Protein 5YZP (pdb70)

Sequence (195 aa):
GAVLHSEPLTVMVLTATDPFEYESPEHEVKNMLHATTVATVSQYFHVKVFNINLKEKFTKKKNFIIISNYFESKGIILEINETSSVLEEAAPDQMIEVPNSIIRNANASPKICDIQKGTSGAVFYGVFTLHKKTVNRKNTIYEIKDGSGSIEVVGSGKWHNINCKEGDKLHLFCFHHLKTIDRQQPKLVCGEHSFIKISKR

CATH classification: 2.40.50.140 (+1 more: 2.40.50.140)

Organism: Mus musculus (NCBI:txid10090)

Nearest PDB structures (foldseek):
  5yzp-assembly1_A  TM=1.005E+00  e=6.057E-37  Mus musculus domesticus
  5z7d-assembly1_A  TM=9.958E-01  e=7.974E-34  Mus musculus
  8idx-assembly2_B  TM=9.874E-01  e=4.184E-33  Mus musculus
  2oq0-assembly3_C  TM=9.574E-01  e=6.951E-26  Homo sapiens
  2oq0-assembly1_A  TM=9.538E-01  e=5.183E-25  Homo sapiens

Foldseek 3Di:
DKDWFADKDKKAWADKDDWDWFADPVRRIAIWIWTWIDDQVAIAIEIERPCVCVVCNDHGFIKIKGRWIADLRHIYHHPPIDIGGDDPVRDHDHDVVRSVVVQDADAVVVLQVDDFFHWGWHKFFFADWDQDDFWIWGWTDDPNGIATEIGGDVGHPDPADGGKIKTKGTWGWDQDPNGIHTYDDRRIDIDIGHD

Solvent-accessible surface area: 10704 Å² total; per-residue (Å²): 124,54,87,89,61,57,119,96,54,30,0,22,0,20,64,45,21,112,42,14,100,19,80,5,93,120,148,103,98,81,57,0,2,3,2,16,0,0,15,80,91,96,64,36,37,1,7,0,30,23,51,122,18,86,126,66,5,70,146,158,29,34,0,20,1,18,62,10,56,46,33,140,44,10,4,34,0,47,125,104,15,46,8,109,100,12,41,115,134,79,115,40,155,22,63,98,59,19,50,159,96,14,100,69,47,40,118,0,34,61,0,66,150,28,106,90,19,25,30,38,22,6,54,9,60,1,94,106,59,60,66,72,215,166,45,0,26,0,32,0,96,42,91,40,26,48,7,55,0,19,0,45,65,104,26,51,88,22,120,9,100,101,36,0,66,0,56,1,20,2,0,48,8,109,92,46,105,225,96,48,21,1,24,29,31,81,27,5,31,9,122,52,44,105,160

InterPro domains:
  IPR004020 DAPIN domain [PF02758] (10-80)
  IPR004020 DAPIN domain [PS50824] (1-88)
  IPR004020 DAPIN domain [SM01289] (6-84)
  IPR004021 HIN-200/IF120x [PF02760] (225-393)
  IPR004021 HIN-200/IF120x [PF02760] (429-595)
  IPR004021 HIN-200/IF120x [PS50834] (213-413)
  IPR004021 HIN-200/IF120x [PS50834] (417-615)
  IPR011029 Death-like domain superfamily [G3DSA:1.10.533.10] (2-93)
  IPR012340 Nucleic acid-binding, OB-fold [G3DSA:2.40.50.140] (212-324)
  IPR012340 Nucleic acid-binding, OB-fold [G3DSA:2.40.50.140] (325-417)
  IPR012340 Nucleic acid-binding, OB-fold [G3DSA:2.40.50.140] (418-526)
  IPR012340 Nucleic acid-binding, OB-fold [G3DSA:2.40.50.140] (527-619)
  IPR040205 HIN-200 family [PTHR12200] (1-417)

Structure (mmCIF, N/CA/C/O backbone):
data_5YZP
#
_entry.id   5YZP
#
_cell.length_a   57.930
_cell.length_b   104.210
_cell.length_c   90.420
_cell.angle_alpha   90.00
_cell.angle_beta   90.00
_cell.angle_gamma   90.00
#
_symmetry.space_group_name_H-M   'C 2 2 21'
#
loop_
_entity.id
_entity.type
_entity.pdbx_description
1 polymer Ifi204
2 non-polymer 1,2-ETHANEDIOL
3 non-polymer 'ACETATE ION'
4 water water
#
loop_
_atom_site.group_PDB
_atom_site.id
_atom_site.type_symbol
_atom_site.label_atom_id
_atom_site.label_alt_id
_atom_site.label_comp_id
_atom_site.label_asym_id
_atom_site.label_entity_id
_atom_site.label_seq_id
_atom_site.pdbx_PDB_ins_code
_atom_site.Cartn_x
_atom_site.Cartn_y
_atom_site.Cartn_z
_atom_site.occupancy
_atom_site.B_iso_or_equiv
_atom_site.auth_seq_id
_atom_site.auth_comp_id
_atom_site.auth_asym_id
_atom_site.auth_atom_id
_atom_site.pdbx_PDB_model_num
ATOM 1 N N . GLY A 1 10 ? 0.424 -33.160 -5.536 1.00 55.95 221 GLY A N 1
ATOM 2 C CA . GLY A 1 10 ? 1.694 -33.244 -4.840 1.00 51.40 221 GLY A CA 1
ATOM 3 C C . GLY A 1 10 ? 2.400 -31.903 -4.743 1.00 58.27 221 GLY A C 1
ATOM 4 O O . GLY A 1 10 ? 3.184 -31.537 -5.620 1.00 67.79 221 GLY A O 1
ATOM 5 N N . ALA A 1 11 ? 2.113 -31.165 -3.676 1.00 48.60 222 ALA A N 1
ATOM 6 C CA . ALA A 1 11 ? 2.761 -29.884 -3.444 1.00 32.44 222 ALA A CA 1
ATOM 7 C C . ALA A 1 11 ? 4.168 -30.094 -2.891 1.00 36.68 222 ALA A C 1
ATOM 8 O O . ALA A 1 11 ? 4.515 -31.166 -2.388 1.00 44.06 222 ALA A O 1
ATOM 10 N N . VAL A 1 12 ? 4.993 -29.059 -3.012 1.00 27.01 223 VAL A N 1
ATOM 11 C CA . VAL A 1 12 ? 6.310 -29.042 -2.393 1.00 23.20 223 VAL A CA 1
ATOM 12 C C . VAL A 1 12 ? 6.314 -27.966 -1.315 1.00 24.72 223 VAL A C 1
ATOM 13 O O . VAL A 1 12 ? 5.504 -27.036 -1.326 1.00 25.55 223 VAL A O 1
ATOM 17 N N . LEU A 1 13 ? 7.228 -28.114 -0.358 1.00 25.11 224 LEU A N 1
ATOM 18 C CA . LEU A 1 13 ? 7.308 -27.248 0.811 1.00 22.76 224 LEU A CA 1
ATOM 19 C C . LEU A 1 13 ? 8.527 -26.346 0.699 1.00 22.28 224 LEU A C 1
ATOM 20 O O . LEU A 1 13 ? 9.645 -26.820 0.475 1.00 25.56 224 LEU A O 1
ATOM 25 N N . HIS A 1 14 ? 8.305 -25.045 0.839 1.00 18.79 225 HIS A N 1
ATOM 26 C CA . HIS A 1 14 ? 9.379 -24.068 0.898 1.00 18.82 225 HIS A CA 1
ATOM 27 C C . HIS A 1 14 ? 9.603 -23.656 2.349 1.00 21.82 225 HIS A C 1
ATOM 28 O O . HIS A 1 14 ? 8.785 -22.934 2.928 1.00 21.19 225 HIS A O 1
ATOM 35 N N . SER A 1 15 ? 10.730 -24.076 2.920 1.00 22.09 226 SER A N 1
ATOM 36 C CA . SER A 1 15 ? 11.029 -23.828 4.326 1.00 21.09 226 SER A CA 1
ATOM 37 C C . SER A 1 15 ? 11.665 -22.468 4.587 1.00 22.53 226 SER A C 1
ATOM 38 O O . SER A 1 15 ? 11.591 -21.968 5.722 1.00 25.68 226 SER A O 1
ATOM 41 N N . GLU A 1 16 ? 12.310 -21.861 3.568 1.00 21.95 227 GLU A N 1
ATOM 42 C CA . GLU A 1 16 ? 13.174 -20.715 3.806 1.00 23.02 227 GLU A CA 1
ATOM 43 C C . GLU A 1 16 ? 12.394 -19.416 3.669 1.00 21.36 227 GLU A C 1
ATOM 44 O O . GLU A 1 16 ? 11.461 -19.332 2.867 1.00 24.03 227 GLU A O 1
ATOM 50 N N . PRO A 1 17 ? 12.769 -18.399 4.451 1.00 22.61 228 PRO A N 1
ATOM 51 C CA . PRO A 1 17 ? 12.119 -17.089 4.321 1.00 19.84 228 PRO A CA 1
ATOM 52 C C . PRO A 1 17 ? 12.292 -16.524 2.922 1.00 24.99 228 PRO A C 1
ATOM 53 O O . PRO A 1 17 ? 13.359 -16.624 2.316 1.00 24.12 228 PRO A O 1
ATOM 57 N N . LEU A 1 18 ? 11.220 -15.927 2.415 1.00 20.68 229 LEU A N 1
ATOM 58 C CA . LEU A 1 18 ? 11.234 -15.224 1.142 1.00 18.86 229 LEU A CA 1
ATOM 59 C C . LEU A 1 18 ? 10.507 -13.904 1.332 1.00 19.56 229 LEU A C 1
ATOM 60 O O . LEU A 1 18 ? 9.335 -13.895 1.717 1.00 21.86 229 LEU A O 1
ATOM 65 N N . THR A 1 19 ? 11.193 -12.796 1.048 1.00 21.45 230 THR A N 1
ATOM 66 C CA . THR A 1 19 ? 10.585 -11.471 1.117 1.00 18.53 230 THR A CA 1
ATOM 67 C C . THR A 1 19 ? 9.860 -11.178 -0.190 1.00 20.61 230 THR A C 1
ATOM 68 O O . THR A 1 19 ? 10.435 -11.343 -1.273 1.00 20.73 230 THR A O 1
ATOM 72 N N . VAL A 1 20 ? 8.595 -10.759 -0.093 1.00 18.50 231 VAL A N 1
ATOM 73 C CA . VAL A 1 20 ? 7.821 -10.403 -1.275 1.00 18.26 231 VAL A CA 1
ATOM 74 C C . VAL A 1 20 ? 7.076 -9.104 -1.013 1.00 16.09 231 VAL A C 1
ATOM 75 O O . VAL A 1 20 ? 6.800 -8.734 0.129 1.00 19.52 231 VAL A O 1
ATOM 79 N N . MET A 1 21 ? 6.766 -8.405 -2.095 1.00 16.02 232 MET A N 1
ATOM 80 C CA . MET A 1 21 ? 5.868 -7.257 -2.057 1.00 16.23 232 MET A CA 1
ATOM 81 C C . MET A 1 21 ? 4.490 -7.694 -2.536 1.00 19.53 232 MET A C 1
ATOM 82 O O . MET A 1 21 ? 4.365 -8.329 -3.586 1.00 20.62 232 MET A O 1
ATOM 87 N N . VAL A 1 22 ? 3.458 -7.370 -1.762 1.00 18.98 233 VAL A N 1
ATOM 88 C CA . VAL A 1 22 ? 2.093 -7.698 -2.163 1.00 19.76 233 VAL A CA 1
ATOM 89 C C . VAL A 1 22 ? 1.654 -6.757 -3.279 1.00 20.04 233 VAL A C 1
ATOM 90 O O . VAL A 1 22 ? 1.806 -5.528 -3.185 1.00 19.50 233 VAL A O 1
ATOM 94 N N . LEU A 1 23 ? 1.127 -7.331 -4.363 1.00 17.23 234 LEU A N 1
ATOM 95 C CA . LEU A 1 23 ? 0.626 -6.540 -5.485 1.00 15.91 234 LEU A CA 1
ATOM 96 C C . LEU A 1 23 ? -0.887 -6.357 -5.461 1.00 20.26 234 LEU A C 1
ATOM 97 O O . LEU A 1 23 ? -1.379 -5.235 -5.630 1.00 23.34 234 LEU A O 1
ATOM 102 N N . THR A 1 24 ? -1.644 -7.438 -5.274 1.00 18.08 235 THR A N 1
ATOM 103 C CA . THR A 1 24 ? -3.104 -7.406 -5.282 1.00 21.21 235 THR A CA 1
ATOM 104 C C . THR A 1 24 ? -3.612 -8.454 -4.302 1.00 19.62 235 THR A C 1
ATOM 105 O O . THR A 1 24 ? -2.906 -9.411 -3.973 1.00 19.54 235 THR A O 1
ATOM 109 N N . ALA A 1 25 ? -4.856 -8.277 -3.855 1.00 18.02 236 ALA A N 1
ATOM 110 C CA . ALA A 1 25 ? -5.509 -9.302 -3.039 1.00 16.97 236 ALA A CA 1
ATOM 111 C C . ALA A 1 25 ? -7.019 -9.171 -3.167 1.00 21.37 236 ALA A C 1
ATOM 112 O O . ALA A 1 25 ? -7.556 -8.062 -3.167 1.00 23.36 236 ALA A O 1
ATOM 114 N N . THR A 1 26 ? -7.704 -10.309 -3.268 1.00 20.88 237 THR A N 1
ATOM 115 C CA . THR A 1 26 ? -9.156 -10.283 -3.223 1.00 22.26 237 THR A CA 1
ATOM 116 C C . THR A 1 26 ? -9.640 -10.121 -1.781 1.00 25.89 237 THR A C 1
ATOM 117 O O . THR A 1 26 ? -8.892 -10.304 -0.814 1.00 24.10 237 THR A O 1
ATOM 121 N N . ASP A 1 27 ? -10.926 -9.786 -1.644 1.00 24.95 238 ASP A N 1
ATOM 122 C CA . ASP A 1 27 ? -11.602 -9.951 -0.371 1.00 27.91 238 ASP A CA 1
ATOM 123 C C . ASP A 1 27 ? -11.681 -11.438 -0.031 1.00 23.41 238 ASP A C 1
ATOM 124 O O . ASP A 1 27 ? -11.544 -12.293 -0.913 1.00 25.33 238 ASP A O 1
ATOM 129 N N . PRO A 1 28 ? -11.909 -11.775 1.236 1.00 25.47 239 PRO A N 1
ATOM 130 C CA . PRO A 1 28 ? -12.163 -13.182 1.580 1.00 23.32 239 PRO A CA 1
ATOM 131 C C . PRO A 1 28 ? -13.414 -13.718 0.896 1.00 27.83 239 PRO A C 1
ATOM 132 O O . PRO A 1 28 ? -14.389 -12.998 0.676 1.00 25.34 239 PRO A O 1
ATOM 136 N N . PHE A 1 29 ? -13.392 -15.014 0.576 1.00 22.79 240 PHE A N 1
ATOM 137 C CA . PHE A 1 29 ? -14.572 -15.659 0.019 1.00 22.15 240 PHE A CA 1
ATOM 138 C C . PHE A 1 29 ? -14.596 -17.097 0.510 1.00 24.72 240 PHE A C 1
ATOM 139 O O . PHE A 1 29 ? -13.573 -17.634 0.943 1.00 21.74 240 PHE A O 1
ATOM 147 N N . GLU A 1 30 ? -15.782 -17.702 0.474 1.00 21.62 241 GLU A N 1
ATOM 148 C CA . GLU A 1 30 ? -15.946 -19.072 0.956 1.00 22.72 241 GLU A CA 1
ATOM 149 C C . GLU A 1 30 ? -15.485 -20.090 -0.076 1.00 24.14 241 GLU A C 1
ATOM 150 O O . GLU A 1 30 ? -15.711 -19.926 -1.279 1.00 23.55 241 GLU A O 1
ATOM 156 N N . TYR A 1 31 ? -14.863 -21.166 0.411 1.00 22.07 242 TYR A N 1
ATOM 157 C CA . TYR A 1 31 ? -14.488 -22.313 -0.418 1.00 21.85 242 TYR A CA 1
ATOM 158 C C . TYR A 1 31 ? -14.552 -23.558 0.458 1.00 20.91 242 TYR A C 1
ATOM 159 O O . TYR A 1 31 ? -14.616 -23.463 1.684 1.00 22.79 242 TYR A O 1
ATOM 168 N N . GLU A 1 32 ? -14.521 -24.736 -0.167 1.00 20.51 243 GLU A N 1
ATOM 169 C CA . GLU A 1 32 ? -14.507 -25.981 0.589 1.00 19.04 243 GLU A CA 1
ATOM 170 C C . GLU A 1 32 ? -13.086 -26.521 0.668 1.00 22.73 243 GLU A C 1
ATOM 171 O O . GLU A 1 32 ? -12.428 -26.698 -0.361 1.00 23.09 243 GLU A O 1
ATOM 177 N N . SER A 1 33 ? -12.642 -26.827 1.879 1.00 21.57 244 SER A N 1
ATOM 178 C CA . SER A 1 33 ? -11.320 -27.394 2.109 1.00 22.70 244 SER A CA 1
ATOM 179 C C . SER A 1 33 ? -11.267 -28.876 1.732 1.00 24.84 244 SER A C 1
ATOM 180 O O . SER A 1 33 ? -12.295 -29.530 1.520 1.0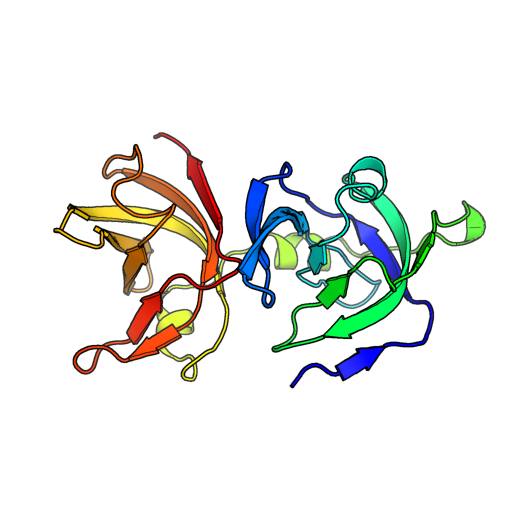0 24.75 244 SER A O 1
ATOM 183 N N . PRO A 1 34 ? -10.057 -29.446 1.650 1.00 27.68 245 PRO A N 1
ATOM 184 C CA . PRO A 1 34 ? -9.939 -30.882 1.338 1.00 29.30 245 PRO A CA 1
ATOM 185 C C . PRO A 1 34 ? -10.510 -31.799 2.411 1.00 32.43 245 PRO A C 1
ATOM 186 O O . PRO A 1 34 ? -10.756 -32.976 2.128 1.00 34.64 245 PRO A O 1
ATOM 190 N N . GLU A 1 35 ? -10.726 -31.306 3.625 1.00 29.34 246 GLU A N 1
ATOM 191 C CA . GLU A 1 35 ? -11.405 -32.074 4.661 1.00 27.51 246 GLU A CA 1
ATOM 192 C C . GLU A 1 35 ? -12.915 -31.898 4.605 1.00 30.89 246 GLU A C 1
ATOM 193 O O . GLU A 1 35 ? -13.612 -32.293 5.549 1.00 30.12 246 GLU A O 1
ATOM 199 N N . HIS A 1 36 ? -13.424 -31.306 3.521 1.00 24.95 247 HIS A N 1
ATOM 200 C CA . HIS A 1 36 ? -14.854 -31.161 3.261 1.00 23.34 247 HIS A CA 1
ATOM 201 C C . HIS A 1 36 ? -15.522 -30.181 4.222 1.00 23.84 247 HIS A C 1
ATOM 202 O O . HIS A 1 36 ? -16.704 -30.328 4.542 1.00 29.04 247 HIS A O 1
ATOM 209 N N . GLU A 1 37 ? -14.790 -29.147 4.644 1.00 23.74 248 GLU A N 1
ATOM 210 C CA . GLU A 1 37 ? -15.320 -28.069 5.472 1.00 26.51 248 GLU A CA 1
ATOM 211 C C . GLU A 1 37 ? -15.254 -26.751 4.717 1.00 24.13 248 GLU A C 1
ATOM 212 O O . GLU A 1 37 ? -14.244 -26.450 4.077 1.00 26.16 248 GLU A O 1
ATOM 218 N N . VAL A 1 38 ? -16.311 -25.945 4.814 1.00 23.97 249 VAL A N 1
ATOM 219 C CA . VAL A 1 38 ? -16.302 -24.635 4.161 1.00 20.83 249 VAL A CA 1
ATOM 220 C C . VAL A 1 38 ? -15.602 -23.634 5.067 1.00 26.03 249 VAL A C 1
ATOM 221 O O . VAL A 1 38 ? -15.949 -23.481 6.249 1.00 26.82 249 VAL A O 1
ATOM 225 N N . LYS A 1 39 ? -14.591 -22.967 4.515 1.00 24.31 250 LYS A N 1
ATOM 226 C CA . LYS A 1 39 ? -13.817 -21.963 5.226 1.00 26.93 250 LYS A CA 1
ATOM 227 C C . LYS A 1 39 ? -13.668 -20.754 4.318 1.00 23.71 250 LYS A C 1
ATOM 228 O O . LYS A 1 39 ? -14.262 -20.711 3.235 1.00 24.60 250 LYS A O 1
ATOM 234 N N . ASN A 1 40 ? -12.877 -19.776 4.733 1.00 25.90 251 ASN A N 1
ATOM 235 C CA . ASN A 1 40 ? -12.621 -18.605 3.913 1.00 25.67 251 ASN A CA 1
ATOM 236 C C . ASN A 1 40 ? -11.171 -18.587 3.445 1.00 23.12 251 ASN A C 1
ATOM 237 O O . ASN A 1 40 ? -10.267 -19.065 4.137 1.00 24.89 251 ASN A O 1
ATOM 242 N N . MET A 1 41 ? -10.967 -18.056 2.240 1.00 20.17 252 MET A N 1
ATOM 243 C CA . MET A 1 41 ? -9.642 -17.860 1.669 1.00 20.74 252 MET A CA 1
ATOM 244 C C . MET A 1 41 ? -9.639 -16.559 0.883 1.00 23.48 252 MET A C 1
ATOM 245 O O . MET A 1 41 ? -10.676 -15.917 0.694 1.00 21.96 252 MET A O 1
ATOM 250 N N . LEU A 1 42 ? -8.454 -16.157 0.434 1.00 19.30 253 LEU A N 1
ATOM 251 C CA . LEU A 1 42 ? -8.354 -15.095 -0.555 1.00 17.33 253 LEU A CA 1
ATOM 252 C C . LEU A 1 42 ? -7.264 -15.443 -1.557 1.00 20.51 253 LEU A C 1
ATOM 253 O O . LEU A 1 42 ? -6.385 -16.271 -1.294 1.00 20.33 253 LEU A O 1
ATOM 258 N N . HIS A 1 43 ? -7.343 -14.806 -2.727 1.00 18.90 254 HIS A N 1
ATOM 259 C CA . HIS A 1 43 ? -6.317 -14.902 -3.755 1.00 19.85 254 HIS A CA 1
ATOM 260 C C . HIS A 1 43 ? -5.450 -13.664 -3.699 1.00 21.87 254 HIS A C 1
ATOM 261 O O . HIS A 1 43 ? -5.965 -12.553 -3.560 1.00 24.38 254 HIS A O 1
ATOM 268 N N . ALA A 1 44 ? -4.139 -13.843 -3.824 1.00 16.32 255 ALA A N 1
ATOM 269 C CA . ALA A 1 44 ? -3.275 -12.665 -3.880 1.00 16.02 255 ALA A CA 1
ATOM 270 C C . ALA A 1 44 ? -2.219 -12.838 -4.959 1.00 18.40 255 ALA A C 1
ATOM 271 O O . ALA A 1 44 ? -1.995 -13.933 -5.479 1.00 19.20 255 ALA A O 1
ATOM 273 N N . THR A 1 45 ? -1.592 -11.732 -5.337 1.00 17.76 256 THR A N 1
ATOM 274 C CA A THR A 1 45 ? -0.401 -11.796 -6.172 0.56 19.33 256 THR A CA 1
ATOM 275 C CA B THR A 1 45 ? -0.414 -11.768 -6.187 0.44 19.36 256 THR A CA 1
ATOM 276 C C . THR A 1 45 ? 0.709 -11.023 -5.483 1.00 17.76 256 THR A C 1
ATOM 277 O O . THR A 1 45 ? 0.470 -9.982 -4.871 1.00 17.84 256 THR A O 1
ATOM 284 N N . VAL A 1 46 ? 1.927 -11.573 -5.535 1.00 18.74 257 VAL A N 1
ATOM 285 C CA . VAL A 1 46 ? 3.081 -10.994 -4.850 1.00 17.70 257 VAL A CA 1
ATOM 286 C C . VAL A 1 46 ? 4.269 -11.018 -5.802 1.00 21.83 257 VAL A C 1
ATOM 287 O O . VAL A 1 46 ? 4.257 -11.700 -6.827 1.00 19.67 257 VAL A O 1
ATOM 291 N N . ALA A 1 47 ? 5.317 -10.281 -5.444 1.00 19.46 258 ALA A N 1
ATOM 292 C CA . ALA A 1 47 ? 6.495 -10.245 -6.298 1.00 18.31 258 ALA A CA 1
ATOM 293 C C . ALA A 1 47 ? 7.780 -10.263 -5.488 1.00 17.36 258 ALA A C 1
ATOM 294 O O . ALA A 1 47 ? 7.881 -9.622 -4.435 1.00 19.42 258 ALA A O 1
ATOM 296 N N . THR A 1 48 ? 8.768 -11.001 -6.001 1.00 20.55 259 THR A N 1
ATOM 297 C CA . THR A 1 48 ? 10.151 -10.845 -5.579 1.00 21.09 259 THR A CA 1
ATOM 298 C C . THR A 1 48 ? 10.825 -9.844 -6.517 1.00 20.88 259 THR A C 1
ATOM 299 O O . THR A 1 48 ? 10.182 -9.258 -7.390 1.00 21.29 259 THR A O 1
ATOM 303 N N . VAL A 1 49 ? 12.137 -9.637 -6.364 1.00 24.68 260 VAL A N 1
ATOM 304 C CA . VAL A 1 49 ? 12.839 -8.764 -7.296 1.00 30.07 260 VAL A CA 1
ATOM 305 C C . VAL A 1 49 ? 12.944 -9.375 -8.681 1.00 28.12 260 VAL A C 1
ATOM 306 O O . VAL A 1 49 ? 13.267 -8.664 -9.637 1.00 29.94 260 VAL A O 1
ATOM 310 N N . SER A 1 50 ? 12.669 -10.672 -8.828 1.00 24.07 261 SER A N 1
ATOM 311 C CA . SER A 1 50 ? 12.820 -11.293 -10.136 1.00 24.74 261 SER A CA 1
ATOM 312 C C . SER A 1 50 ? 11.543 -11.863 -10.739 1.00 23.54 261 SER A C 1
ATOM 313 O O . SER A 1 50 ? 11.516 -12.078 -11.959 1.00 28.85 261 SER A O 1
ATOM 316 N N . GLN A 1 51 ? 10.491 -12.104 -9.954 1.00 22.15 262 GLN A N 1
ATOM 317 C CA . GLN A 1 51 ? 9.338 -12.833 -10.461 1.00 21.54 262 GLN A CA 1
ATOM 318 C C . GLN A 1 51 ? 8.092 -12.490 -9.654 1.00 23.72 262 GLN A C 1
ATOM 319 O O . GLN A 1 51 ? 8.183 -12.177 -8.466 1.00 24.76 262 GLN A O 1
ATOM 325 N N . TYR A 1 52 ? 6.925 -12.565 -10.294 1.00 21.19 263 TYR A N 1
ATOM 326 C CA . TYR A 1 52 ? 5.670 -12.521 -9.547 1.00 21.58 263 TYR A CA 1
ATOM 327 C C . TYR A 1 52 ? 5.100 -13.928 -9.388 1.00 22.42 263 TYR A C 1
ATOM 328 O O . TYR A 1 52 ? 5.408 -14.852 -10.160 1.00 22.05 263 TYR A O 1
ATOM 337 N N . PHE A 1 53 ? 4.259 -14.076 -8.355 1.00 18.97 264 PHE A N 1
ATOM 338 C CA . PHE A 1 53 ? 3.579 -15.327 -8.043 1.00 18.37 264 PHE A CA 1
ATOM 339 C C . PHE A 1 53 ? 2.118 -15.100 -7.679 1.00 22.10 264 PHE A C 1
ATOM 340 O O . PHE A 1 53 ? 1.790 -14.163 -6.949 1.00 19.73 264 PHE A O 1
ATOM 348 N N . HIS A 1 54 ? 1.250 -16.012 -8.122 1.00 18.49 265 HIS A N 1
ATOM 349 C CA . HIS A 1 54 ? -0.079 -16.132 -7.536 1.00 18.26 265 HIS A CA 1
ATOM 350 C C . HIS A 1 54 ? 0.013 -16.878 -6.207 1.00 19.01 265 HIS A C 1
ATOM 351 O O . HIS A 1 54 ? 0.839 -17.778 -6.042 1.00 20.98 265 HIS A O 1
ATOM 358 N N . VAL A 1 55 ? -0.786 -16.444 -5.228 1.00 17.88 266 VAL A N 1
ATOM 359 C CA . VAL A 1 55 ? -0.764 -17.022 -3.885 1.00 19.10 266 VAL A CA 1
ATOM 360 C C . VAL A 1 55 ? -2.194 -17.316 -3.459 1.00 21.86 266 VAL A C 1
ATOM 361 O O . VAL A 1 55 ? -3.070 -16.453 -3.579 1.00 22.16 266 VAL A O 1
ATOM 365 N N . LYS A 1 56 ? -2.433 -18.522 -2.942 1.00 17.35 267 LYS A N 1
ATOM 366 C CA . LYS A 1 56 ? -3.694 -18.852 -2.299 1.00 18.01 267 LYS A CA 1
ATOM 367 C C . LYS A 1 56 ? -3.478 -18.751 -0.799 1.00 22.01 267 LYS A C 1
ATOM 368 O O . LYS A 1 56 ? -2.567 -19.385 -0.259 1.00 19.75 267 LYS A O 1
ATOM 374 N N . VAL A 1 57 ? -4.282 -17.934 -0.134 1.00 17.94 268 VAL A N 1
ATOM 375 C CA . VAL A 1 57 ? -4.098 -17.672 1.291 1.00 19.03 268 VAL A CA 1
ATOM 376 C C . VAL A 1 57 ? -5.251 -18.304 2.048 1.00 22.45 268 VAL A C 1
ATOM 377 O O . VAL A 1 57 ? -6.389 -17.836 1.960 1.00 21.05 268 VAL A O 1
ATOM 381 N N . PHE A 1 58 ? -4.958 -19.353 2.824 1.00 21.10 269 PHE A N 1
ATOM 382 C CA . PHE A 1 58 ? -5.998 -20.115 3.504 1.00 24.11 269 PHE A CA 1
ATOM 383 C C . PHE A 1 58 ? -6.179 -19.716 4.961 1.00 24.57 269 PHE A C 1
ATOM 384 O O . PHE A 1 58 ? -7.079 -20.237 5.626 1.00 32.20 269 PHE A O 1
ATOM 392 N N . ASN A 1 59 ? -5.358 -18.812 5.475 1.00 27.63 270 ASN A N 1
ATOM 393 C CA . ASN A 1 59 ? -5.487 -18.301 6.837 1.00 28.67 270 ASN A CA 1
ATOM 394 C C . ASN A 1 59 ? -5.969 -16.862 6.705 1.00 28.02 270 ASN A C 1
ATOM 395 O O . ASN A 1 59 ? -5.173 -15.947 6.472 1.00 26.66 270 ASN A O 1
ATOM 400 N N . ILE A 1 60 ? -7.281 -16.670 6.848 1.00 29.49 271 ILE A N 1
ATOM 401 C CA . ILE A 1 60 ? -7.886 -15.361 6.636 1.00 31.31 271 ILE A CA 1
ATOM 402 C C . ILE A 1 60 ? -7.468 -14.329 7.677 1.00 32.23 271 ILE A C 1
ATOM 403 O O . ILE A 1 60 ? -7.686 -13.129 7.465 1.00 30.68 271 ILE A O 1
ATOM 408 N N . ASN A 1 61 ? -6.854 -14.753 8.786 1.00 29.37 272 ASN A N 1
ATOM 409 C CA . ASN A 1 61 ? -6.284 -13.802 9.738 1.00 32.43 272 ASN A CA 1
ATOM 410 C C . ASN A 1 61 ? -5.128 -13.005 9.144 1.00 31.20 272 ASN A C 1
ATOM 411 O O . ASN A 1 61 ? -4.722 -11.997 9.730 1.00 33.16 272 ASN A O 1
ATOM 416 N N . LEU A 1 62 ? -4.588 -13.429 8.003 1.00 28.67 273 LEU A N 1
ATOM 417 C CA . LEU A 1 62 ? -3.507 -12.725 7.332 1.00 26.07 273 LEU A CA 1
ATOM 418 C C . LEU A 1 62 ? -3.998 -11.656 6.369 1.00 26.23 273 LEU A C 1
ATOM 419 O O . LEU A 1 62 ? -3.187 -11.103 5.618 1.00 27.54 273 LEU A O 1
ATOM 424 N N . LYS A 1 63 ? -5.298 -11.354 6.363 1.00 26.10 274 LYS A N 1
ATOM 425 C CA . LYS A 1 63 ? -5.823 -10.490 5.310 1.00 30.61 274 LYS A CA 1
ATOM 426 C C . LYS A 1 63 ? -5.220 -9.093 5.362 1.00 31.09 274 LYS A C 1
ATOM 427 O O . LYS A 1 63 ? -4.987 -8.486 4.311 1.00 32.46 274 LYS A O 1
ATOM 433 N N . GLU A 1 64 ? -4.913 -8.577 6.558 1.00 27.76 275 GLU A N 1
ATOM 434 C CA . GLU A 1 64 ? -4.299 -7.257 6.632 1.00 29.57 275 GLU A CA 1
ATOM 435 C C . GLU A 1 64 ? -2.867 -7.271 6.104 1.00 31.51 275 GLU A C 1
ATOM 436 O O . GLU A 1 64 ? -2.426 -6.299 5.479 1.00 32.91 275 GLU A O 1
ATOM 442 N N . LYS A 1 65 ? -2.127 -8.363 6.322 1.00 26.66 276 LYS A N 1
ATOM 443 C CA . LYS A 1 65 ? -0.779 -8.442 5.763 1.00 21.30 276 LYS A CA 1
ATOM 444 C C . LYS A 1 65 ? -0.803 -8.512 4.243 1.00 22.04 276 LYS A C 1
ATOM 445 O O . LYS A 1 65 ? 0.119 -8.018 3.585 1.00 23.46 276 LYS A O 1
ATOM 451 N N . PHE A 1 66 ? -1.853 -9.086 3.668 1.00 21.34 277 PHE A N 1
ATOM 452 C CA . PHE A 1 66 ? -1.975 -9.170 2.214 1.00 22.07 277 PHE A CA 1
ATOM 453 C C . PHE A 1 66 ? -2.725 -7.951 1.680 1.00 24.71 277 PHE A C 1
ATOM 454 O O . PHE A 1 66 ? -3.831 -8.018 1.144 1.00 28.15 277 PHE A O 1
ATOM 462 N N . THR A 1 67 ? -2.076 -6.807 1.866 1.00 25.11 278 THR A N 1
ATOM 463 C CA . THR A 1 67 ? -2.555 -5.516 1.396 1.00 24.82 278 THR A CA 1
ATOM 464 C C . THR A 1 67 ? -1.560 -4.984 0.376 1.00 26.93 278 THR A C 1
ATOM 465 O O . THR A 1 67 ? -0.348 -5.128 0.558 1.00 22.18 278 THR A O 1
ATOM 469 N N . LYS A 1 68 ? -2.072 -4.363 -0.688 1.00 26.13 279 LYS A N 1
ATOM 470 C CA A LYS A 1 68 ? -1.209 -3.893 -1.760 0.57 26.07 279 LYS A CA 1
ATOM 471 C CA B LYS A 1 68 ? -1.224 -3.868 -1.765 0.43 26.74 279 LYS A CA 1
ATOM 472 C C . LYS A 1 68 ? -0.113 -2.978 -1.223 1.00 21.48 279 LYS A C 1
ATOM 473 O O . LYS A 1 68 ? -0.360 -2.098 -0.385 1.00 22.04 279 LYS A O 1
ATOM 484 N N . LYS A 1 69 ? 1.110 -3.219 -1.704 1.00 20.98 280 LYS A N 1
ATOM 485 C CA . LYS A 1 69 ? 2.351 -2.486 -1.424 1.00 19.24 280 LYS A CA 1
ATOM 486 C C . LYS A 1 69 ? 2.948 -2.816 -0.061 1.00 18.82 280 LYS A C 1
ATOM 487 O O . LYS A 1 69 ? 3.982 -2.228 0.315 1.00 21.48 280 LYS A O 1
ATOM 493 N N . ASN A 1 70 ? 2.391 -3.787 0.662 1.00 20.91 281 ASN A N 1
ATOM 494 C CA . ASN A 1 70 ? 3.023 -4.254 1.885 1.00 19.45 281 ASN A CA 1
ATOM 495 C C . ASN A 1 70 ? 4.177 -5.196 1.559 1.00 20.05 281 ASN A C 1
ATOM 496 O O . ASN A 1 70 ? 4.115 -5.973 0.607 1.00 20.95 281 ASN A O 1
ATOM 501 N N . PHE A 1 71 ? 5.220 -5.150 2.380 1.00 19.95 282 PHE A N 1
ATOM 502 C CA . PHE A 1 71 ? 6.319 -6.106 2.281 1.00 17.94 282 PHE A CA 1
ATOM 503 C C . PHE A 1 71 ? 6.198 -7.142 3.392 1.00 20.39 282 PHE A C 1
ATOM 504 O O . PHE A 1 71 ? 6.109 -6.791 4.576 1.00 22.65 282 PHE A O 1
ATOM 512 N N . ILE A 1 72 ? 6.216 -8.421 3.010 1.00 18.75 283 ILE A N 1
ATOM 513 C CA . ILE A 1 72 ? 6.042 -9.514 3.960 1.00 19.49 283 ILE A CA 1
ATOM 514 C C . ILE A 1 72 ? 7.108 -10.570 3.701 1.00 19.83 283 ILE A C 1
ATOM 515 O O . ILE A 1 72 ? 7.704 -10.642 2.627 1.00 20.52 283 ILE A O 1
ATOM 520 N N . ILE A 1 73 ? 7.345 -11.405 4.709 1.00 19.32 284 ILE A N 1
ATOM 521 C CA . ILE A 1 73 ? 8.327 -12.480 4.615 1.00 20.62 284 ILE A CA 1
ATOM 522 C C . ILE A 1 73 ? 7.586 -13.780 4.869 1.00 20.92 284 ILE A C 1
ATOM 523 O O . ILE A 1 73 ? 7.037 -13.981 5.960 1.00 22.64 284 ILE A O 1
ATOM 528 N N . ILE A 1 74 ? 7.560 -14.664 3.870 1.00 18.75 285 ILE A N 1
ATOM 529 C CA . ILE A 1 74 ? 6.796 -15.905 3.975 1.00 20.63 285 ILE A CA 1
ATOM 530 C C . ILE A 1 74 ? 7.749 -17.082 4.143 1.00 23.50 285 ILE A C 1
ATOM 531 O O . ILE A 1 74 ? 8.851 -17.085 3.588 1.00 21.30 285 ILE A O 1
ATOM 536 N N . SER A 1 75 ? 7.339 -18.070 4.942 1.00 19.60 286 SER A N 1
ATOM 537 C CA . SER A 1 75 ? 8.137 -19.285 5.072 1.00 21.66 286 SER A CA 1
ATOM 538 C C . SER A 1 75 ? 7.226 -20.452 5.414 1.00 19.93 286 SER A C 1
ATOM 539 O O . SER A 1 75 ? 6.099 -20.272 5.868 1.00 22.46 286 SER A O 1
ATOM 542 N N . ASN A 1 76 ? 7.734 -21.664 5.190 1.00 20.33 287 ASN A N 1
ATOM 543 C CA . ASN A 1 76 ? 6.952 -22.884 5.399 1.00 20.22 287 ASN A CA 1
ATOM 544 C C . ASN A 1 76 ? 5.630 -22.810 4.638 1.00 21.98 287 ASN A C 1
ATOM 545 O O . ASN A 1 76 ? 4.558 -23.134 5.157 1.00 23.82 287 ASN A O 1
ATOM 550 N N . TYR A 1 77 ? 5.713 -22.334 3.395 1.00 21.78 288 TYR A N 1
ATOM 551 C CA . TYR A 1 77 ? 4.594 -22.270 2.472 1.00 19.55 288 TYR A CA 1
ATOM 552 C C . TYR A 1 77 ? 4.751 -23.346 1.406 1.00 23.60 288 TYR A C 1
ATOM 553 O O . TYR A 1 77 ? 5.812 -23.957 1.243 1.00 26.74 288 TYR A O 1
ATOM 562 N N . PHE A 1 78 ? 3.674 -23.585 0.682 1.00 22.22 289 PHE A N 1
ATOM 563 C CA . PHE A 1 78 ? 3.619 -24.682 -0.268 1.00 21.99 289 PHE A CA 1
ATOM 564 C C . PHE A 1 78 ? 3.574 -24.139 -1.690 1.00 22.63 289 PHE A C 1
ATOM 565 O O . PHE A 1 78 ? 3.290 -22.960 -1.921 1.00 22.57 289 PHE A O 1
ATOM 573 N N . GLU A 1 79 ? 3.892 -25.007 -2.647 1.00 22.95 290 GLU A N 1
ATOM 574 C CA . GLU A 1 79 ? 3.818 -24.651 -4.057 1.00 22.37 290 GLU A CA 1
ATOM 575 C C . GLU A 1 79 ? 3.227 -25.820 -4.826 1.00 25.13 290 GLU A C 1
ATOM 576 O O . GLU A 1 79 ? 3.701 -26.951 -4.688 1.00 26.99 290 GLU A O 1
ATOM 582 N N . SER A 1 80 ? 2.196 -25.549 -5.625 1.00 22.72 291 SER A N 1
ATOM 583 C CA . SER A 1 80 ? 1.609 -26.554 -6.500 1.00 22.25 291 SER A CA 1
ATOM 584 C C . SER A 1 80 ? 1.278 -25.906 -7.835 1.00 29.49 291 SER A C 1
ATOM 585 O O . SER A 1 80 ? 0.616 -24.862 -7.875 1.00 26.10 291 SER A O 1
ATOM 588 N N . LYS A 1 81 ? 1.754 -26.518 -8.923 1.00 31.97 292 LYS A N 1
ATOM 589 C CA . LYS A 1 81 ? 1.538 -26.007 -10.277 1.00 31.27 292 LYS A CA 1
ATOM 590 C C . LYS A 1 81 ? 1.982 -24.549 -10.408 1.00 29.97 292 LYS A C 1
ATOM 591 O O . LYS A 1 81 ? 1.370 -23.760 -11.136 1.00 32.36 292 LYS A O 1
ATOM 597 N N . GLY A 1 82 ? 3.061 -24.194 -9.716 1.00 27.43 293 GLY A N 1
ATOM 598 C CA . GLY A 1 82 ? 3.607 -22.859 -9.765 1.00 26.53 293 GLY A CA 1
ATOM 599 C C . GLY A 1 82 ? 2.877 -21.839 -8.921 1.00 25.42 293 GLY A C 1
ATOM 600 O O . GLY A 1 82 ? 3.261 -20.664 -8.947 1.00 28.30 293 GLY A O 1
ATOM 601 N N . ILE A 1 83 ? 1.833 -22.242 -8.194 1.00 23.57 294 ILE A N 1
ATOM 602 C CA A ILE A 1 83 ? 1.057 -21.334 -7.353 0.58 20.32 294 ILE A CA 1
ATOM 603 C CA B ILE A 1 83 ? 1.043 -21.345 -7.353 0.42 20.98 294 ILE A CA 1
ATOM 604 C C . ILE A 1 83 ? 1.473 -21.549 -5.907 1.00 22.40 294 ILE A C 1
ATOM 605 O O . ILE A 1 83 ? 1.587 -22.689 -5.449 1.00 22.60 294 ILE A O 1
ATOM 614 N N . LEU A 1 84 ? 1.690 -20.459 -5.181 1.00 21.02 295 LEU A N 1
ATOM 615 C CA . LEU A 1 84 ? 2.066 -20.587 -3.778 1.00 20.06 295 LEU A CA 1
ATOM 616 C C . LEU A 1 84 ? 0.824 -20.723 -2.908 1.00 20.28 295 LEU A C 1
ATOM 617 O O . LEU A 1 84 ? -0.243 -20.188 -3.225 1.00 21.50 295 LEU A O 1
ATOM 622 N N . GLU A 1 85 ? 0.961 -21.463 -1.805 1.00 19.83 296 GLU A N 1
ATOM 623 C CA . GLU A 1 85 ? -0.152 -21.688 -0.891 1.00 21.51 296 GLU A CA 1
ATOM 624 C C . GLU A 1 85 ? 0.308 -21.451 0.538 1.00 23.52 296 GLU A C 1
ATOM 625 O O . GLU A 1 85 ? 1.357 -21.953 0.958 1.00 22.34 296 GLU A O 1
ATOM 631 N N . ILE A 1 86 ? -0.471 -20.669 1.275 1.00 21.36 297 ILE A N 1
ATOM 632 C CA . ILE A 1 86 ? -0.160 -20.308 2.652 1.00 20.00 297 ILE A CA 1
ATOM 633 C C . ILE A 1 86 ? -1.296 -20.830 3.516 1.00 24.48 297 ILE A C 1
ATOM 634 O O . ILE A 1 86 ? -2.463 -20.487 3.293 1.00 23.85 297 ILE A O 1
ATOM 639 N N . ASN A 1 87 ? -0.976 -21.686 4.474 1.00 26.34 298 ASN A N 1
ATOM 640 C CA . ASN A 1 87 ? -2.028 -22.158 5.361 1.00 30.18 298 ASN A CA 1
ATOM 641 C C . ASN A 1 87 ? -1.637 -21.814 6.795 1.00 30.16 298 ASN A C 1
ATOM 642 O O . ASN A 1 87 ? -0.667 -21.099 7.045 1.00 26.71 298 ASN A O 1
ATOM 647 N N . GLU A 1 88 ? -2.401 -22.325 7.755 1.00 32.31 299 GLU A N 1
ATOM 648 C CA . GLU A 1 88 ? -2.184 -21.905 9.135 1.00 36.87 299 GLU A CA 1
ATOM 649 C C . GLU A 1 88 ? -0.778 -22.249 9.610 1.00 36.10 299 GLU A C 1
ATOM 650 O O . GLU A 1 88 ? -0.154 -21.478 10.350 1.00 63.17 299 GLU A O 1
ATOM 656 N N . THR A 1 89 ? -0.224 -23.352 9.107 1.00 27.35 300 THR A N 1
ATOM 657 C CA . THR A 1 89 ? 1.106 -23.773 9.541 1.00 27.40 300 THR A CA 1
ATOM 658 C C . THR A 1 89 ? 2.226 -22.916 8.965 1.00 29.82 300 THR A C 1
ATOM 659 O O . THR A 1 89 ? 3.367 -23.038 9.428 1.00 27.58 300 THR A O 1
ATOM 663 N N . SER A 1 90 ? 1.944 -22.075 7.971 1.00 27.31 301 SER A N 1
ATOM 664 C CA . SER A 1 90 ? 2.954 -21.205 7.390 1.00 25.83 301 SER A CA 1
ATOM 665 C C . SER A 1 90 ? 3.209 -20.000 8.285 1.00 25.71 301 SER A C 1
ATOM 666 O O . SER A 1 90 ? 2.402 -19.656 9.148 1.00 28.61 301 SER A O 1
ATOM 669 N N . SER A 1 91 ? 4.334 -19.330 8.044 1.00 22.48 302 S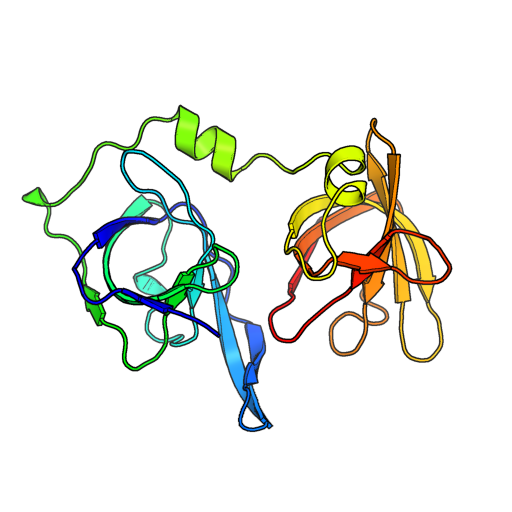ER A N 1
ATOM 670 C CA . SER A 1 91 ? 4.684 -18.109 8.755 1.00 24.93 302 SER A CA 1
ATOM 671 C C . SER A 1 91 ? 4.678 -16.950 7.773 1.00 24.27 302 SER A C 1
ATOM 672 O O . SER A 1 91 ? 5.214 -17.068 6.667 1.00 23.15 302 SER A O 1
ATOM 675 N N . VAL A 1 92 ? 4.041 -15.846 8.160 1.00 23.55 303 VAL A N 1
ATOM 676 C CA . VAL A 1 92 ? 3.995 -14.649 7.327 1.00 21.65 303 VAL A CA 1
ATOM 677 C C . VAL A 1 92 ? 4.275 -13.482 8.258 1.00 23.65 303 VAL A C 1
ATOM 678 O O . VAL A 1 92 ? 3.434 -13.140 9.097 1.00 27.59 303 VAL A O 1
ATOM 682 N N . LEU A 1 93 ? 5.467 -12.911 8.152 1.00 24.08 304 LEU A N 1
ATOM 683 C CA . LEU A 1 93 ? 5.892 -11.824 9.015 1.00 24.13 304 LEU A CA 1
ATOM 684 C C . LEU A 1 93 ? 5.908 -10.517 8.240 1.00 21.85 304 LEU A C 1
ATOM 685 O O . LEU A 1 93 ? 6.127 -10.493 7.029 1.00 23.65 304 LEU A O 1
ATOM 690 N N . GLU A 1 94 ? 5.683 -9.418 8.945 1.00 24.59 305 GLU A N 1
ATOM 691 C CA A GLU A 1 94 ? 5.890 -8.114 8.339 0.49 25.64 305 GLU A CA 1
ATOM 692 C CA B GLU A 1 94 ? 5.889 -8.116 8.331 0.51 25.32 305 GLU A CA 1
ATOM 693 C C . GLU A 1 94 ? 7.382 -7.867 8.156 1.00 24.28 305 GLU A C 1
ATOM 694 O O . GLU A 1 94 ? 8.166 -8.047 9.089 1.00 29.86 305 GLU A O 1
ATOM 705 N N . ALA A 1 95 ? 7.781 -7.460 6.958 1.00 24.75 306 ALA A N 1
ATOM 706 C CA . ALA A 1 95 ? 9.173 -7.086 6.755 1.00 23.34 306 ALA A CA 1
ATOM 707 C C . ALA A 1 95 ? 9.490 -5.818 7.532 1.00 27.34 306 ALA A C 1
ATOM 708 O O . ALA A 1 95 ? 8.680 -4.888 7.592 1.00 26.57 306 ALA A O 1
ATOM 710 N N . ALA A 1 96 ? 10.675 -5.788 8.126 1.00 24.65 307 ALA A N 1
ATOM 711 C CA . ALA A 1 96 ? 11.181 -4.567 8.729 1.00 28.62 307 ALA A CA 1
ATOM 712 C C . ALA A 1 96 ? 11.520 -3.566 7.631 1.00 30.58 307 ALA A C 1
ATOM 713 O O . ALA A 1 96 ? 11.724 -3.949 6.478 1.00 27.75 307 ALA A O 1
ATOM 715 N N . PRO A 1 97 ? 11.578 -2.275 7.958 1.00 28.14 308 PRO A N 1
ATOM 716 C CA . PRO A 1 97 ? 11.925 -1.291 6.914 1.00 24.30 308 PRO A CA 1
ATOM 717 C C . PRO A 1 97 ? 13.221 -1.626 6.183 1.00 33.91 308 PRO A C 1
ATOM 718 O O . PRO A 1 97 ? 13.286 -1.478 4.958 1.00 38.83 308 PRO A O 1
ATOM 722 N N . ASP A 1 98 ? 14.237 -2.131 6.883 1.00 30.43 309 ASP A N 1
ATOM 723 C CA . ASP A 1 98 ? 15.489 -2.473 6.219 1.00 30.18 309 ASP A CA 1
ATOM 724 C C . ASP A 1 98 ? 15.434 -3.813 5.498 1.00 33.16 309 ASP A C 1
ATOM 725 O O . ASP A 1 98 ? 16.464 -4.264 4.987 1.00 36.52 309 ASP A O 1
ATOM 730 N N . GLN A 1 99 ? 14.269 -4.455 5.453 1.00 27.48 310 GLN A N 1
ATOM 731 C CA . GLN A 1 99 ? 14.094 -5.699 4.716 1.00 24.29 310 GLN A CA 1
ATOM 732 C C . GLN A 1 99 ? 13.306 -5.511 3.426 1.00 25.43 310 GLN A C 1
ATOM 733 O O . GLN A 1 99 ? 13.006 -6.503 2.751 1.00 27.17 310 GLN A O 1
ATOM 739 N N . MET A 1 100 ? 12.978 -4.276 3.048 1.00 26.53 311 MET A N 1
ATOM 740 C CA . MET A 1 100 ? 12.261 -4.055 1.797 1.00 25.03 311 MET A CA 1
ATOM 741 C C . MET A 1 100 ? 13.122 -4.435 0.600 1.00 27.23 311 MET A C 1
ATOM 742 O O . MET A 1 100 ? 14.354 -4.457 0.667 1.00 29.95 311 MET A O 1
ATOM 747 N N . ILE A 1 101 ? 12.447 -4.715 -0.518 1.00 25.70 312 ILE A N 1
ATOM 748 C CA . ILE A 1 101 ? 13.091 -5.087 -1.769 1.00 24.98 312 ILE A CA 1
ATOM 749 C C . ILE A 1 101 ? 12.615 -4.145 -2.869 1.00 26.30 312 ILE A C 1
ATOM 750 O O . ILE A 1 101 ? 11.537 -3.556 -2.790 1.00 26.55 312 ILE A O 1
ATOM 755 N N . GLU A 1 102 ? 13.429 -4.022 -3.917 1.00 26.14 313 GLU A N 1
ATOM 756 C CA . GLU A 1 102 ? 13.119 -3.141 -5.042 1.00 30.66 313 GLU A CA 1
ATOM 757 C C . GLU A 1 102 ? 12.560 -3.980 -6.186 1.00 27.91 313 GLU A C 1
ATOM 758 O O . GLU A 1 102 ? 13.302 -4.720 -6.842 1.00 44.73 313 GLU A O 1
ATOM 764 N N . VAL A 1 103 ? 11.258 -3.883 -6.408 1.00 23.65 314 VAL A N 1
ATOM 765 C CA . VAL A 1 103 ? 10.574 -4.689 -7.420 1.00 22.36 314 VAL A CA 1
ATOM 766 C C . VAL A 1 103 ? 10.450 -3.853 -8.687 1.00 27.13 314 VAL A C 1
ATOM 767 O O . VAL A 1 103 ? 9.771 -2.818 -8.666 1.00 27.17 314 VAL A O 1
ATOM 771 N N . PRO A 1 104 ? 11.073 -4.263 -9.791 1.00 25.94 315 PRO A N 1
ATOM 772 C CA . PRO A 1 104 ? 10.935 -3.506 -11.043 1.00 27.34 315 PRO A CA 1
ATOM 773 C C . PRO A 1 104 ? 9.491 -3.445 -11.507 1.00 28.79 315 PRO A C 1
ATOM 774 O O . PRO A 1 104 ? 8.724 -4.401 -11.357 1.00 26.49 315 PRO A O 1
ATOM 778 N N . ASN A 1 105 ? 9.129 -2.302 -12.105 1.00 31.68 316 ASN A N 1
ATOM 779 C CA . ASN A 1 105 ? 7.761 -2.125 -12.575 1.00 30.20 316 ASN A CA 1
ATOM 780 C C . ASN A 1 105 ? 7.394 -3.105 -13.681 1.00 31.93 316 ASN A C 1
ATOM 781 O O . ASN A 1 105 ? 6.209 -3.429 -13.840 1.00 29.53 316 ASN A O 1
ATOM 786 N N . SER A 1 106 ? 8.380 -3.619 -14.421 1.00 28.57 317 SER A N 1
ATOM 787 C CA . SER A 1 106 ? 8.094 -4.625 -15.442 1.00 31.80 317 SER A CA 1
ATOM 788 C C . SER A 1 106 ? 7.440 -5.872 -14.849 1.00 31.42 317 SER A C 1
ATOM 789 O O . SER A 1 106 ? 6.573 -6.488 -15.482 1.00 33.08 317 SER A O 1
ATOM 792 N N . ILE A 1 107 ? 7.859 -6.280 -13.646 1.00 29.44 318 ILE A N 1
ATOM 793 C CA . ILE A 1 107 ? 7.261 -7.454 -13.019 1.00 25.74 318 ILE A CA 1
ATOM 794 C C . ILE A 1 107 ? 5.805 -7.183 -12.684 1.00 26.79 318 ILE A C 1
ATOM 795 O O . ILE A 1 107 ? 4.935 -8.049 -12.851 1.00 29.04 318 ILE A O 1
ATOM 800 N N . ILE A 1 108 ? 5.517 -5.976 -12.199 1.00 27.55 319 ILE A N 1
ATOM 801 C CA . ILE A 1 108 ? 4.145 -5.613 -11.870 1.00 28.87 319 ILE A CA 1
ATOM 802 C C . ILE A 1 108 ? 3.283 -5.606 -13.126 1.00 32.24 319 ILE A C 1
ATOM 803 O O . ILE A 1 108 ? 2.131 -6.062 -13.113 1.00 32.88 319 ILE A O 1
ATOM 808 N N . ARG A 1 109 ? 3.831 -5.109 -14.237 1.00 31.96 320 ARG A N 1
ATOM 809 C CA . ARG A 1 109 ? 3.080 -5.114 -15.487 1.00 31.86 320 ARG A CA 1
ATOM 810 C C . ARG A 1 109 ? 2.804 -6.537 -15.948 1.00 32.56 320 ARG A C 1
ATOM 811 O O . ARG A 1 109 ? 1.692 -6.848 -16.386 1.00 33.51 320 ARG A O 1
ATOM 819 N N . ASN A 1 110 ? 3.807 -7.414 -15.857 1.00 30.28 321 ASN A N 1
ATOM 820 C CA . ASN A 1 110 ? 3.594 -8.821 -16.185 1.00 29.67 321 ASN A CA 1
ATOM 821 C C . ASN A 1 110 ? 2.496 -9.423 -15.320 1.00 31.73 321 ASN A C 1
ATOM 822 O O . ASN A 1 110 ? 1.621 -10.140 -15.818 1.00 32.12 321 ASN A O 1
ATOM 827 N N . ALA A 1 111 ? 2.530 -9.146 -14.014 1.00 27.56 322 ALA A N 1
ATOM 828 C CA . ALA A 1 111 ? 1.549 -9.727 -13.105 1.00 25.03 322 ALA A CA 1
ATOM 829 C C . ALA A 1 111 ? 0.123 -9.350 -13.487 1.00 27.68 322 ALA A C 1
ATOM 830 O O . ALA A 1 111 ? -0.796 -10.170 -13.345 1.00 32.85 322 ALA A O 1
ATOM 832 N N . ASN A 1 112 ? -0.083 -8.127 -13.969 1.00 28.67 323 ASN A N 1
ATOM 833 C CA . ASN A 1 112 ? -1.426 -7.669 -14.293 1.00 37.29 323 ASN A CA 1
ATOM 834 C C . ASN A 1 112 ? -1.887 -8.093 -15.677 1.00 39.64 323 ASN A C 1
ATOM 835 O O . ASN A 1 112 ? -3.066 -7.906 -15.995 1.00 43.65 323 ASN A O 1
ATOM 840 N N . ALA A 1 113 ? -1.003 -8.642 -16.504 1.00 32.72 324 ALA A N 1
ATOM 841 C CA . ALA A 1 113 ? -1.374 -8.998 -17.867 1.00 27.48 324 ALA A CA 1
ATOM 842 C C . ALA A 1 113 ? -2.142 -10.312 -17.896 1.00 26.08 324 ALA A C 1
ATOM 843 O O . ALA A 1 113 ? -1.815 -11.260 -17.177 1.00 27.56 324 ALA A O 1
ATOM 845 N N . SER A 1 114 ? -3.160 -10.363 -18.740 1.00 23.79 325 SER A N 1
ATOM 846 C CA . SER A 1 114 ? -3.890 -11.613 -18.887 1.00 21.68 325 SER A CA 1
ATOM 847 C C . SER A 1 114 ? -3.295 -12.442 -20.018 1.00 21.27 325 SER A C 1
ATOM 848 O O . SER A 1 114 ? -2.773 -11.885 -20.996 1.00 23.94 325 SER A O 1
ATOM 851 N N . PRO A 1 115 ? -3.366 -13.769 -19.923 1.00 21.51 326 PRO A N 1
ATOM 852 C CA . PRO A 1 115 ? -2.925 -14.602 -21.047 1.00 22.75 326 PRO A CA 1
ATOM 853 C C . PRO A 1 115 ? -3.902 -14.480 -22.198 1.00 25.19 326 PRO A C 1
ATOM 854 O O . PRO A 1 115 ? -5.084 -14.177 -22.005 1.00 25.91 326 PRO A O 1
ATOM 858 N N . LYS A 1 116 ? -3.393 -14.700 -23.407 1.00 23.59 327 LYS A N 1
ATOM 859 C CA . LYS A 1 116 ? -4.251 -14.769 -24.578 1.00 22.08 327 LYS A CA 1
ATOM 860 C C . LYS A 1 116 ? -4.938 -16.124 -24.615 1.00 23.76 327 LYS A C 1
ATOM 861 O O . LYS A 1 116 ? -4.346 -17.144 -24.248 1.00 24.41 327 LYS A O 1
ATOM 867 N N . ILE A 1 117 ? -6.200 -16.130 -25.049 1.00 21.25 328 ILE A N 1
ATOM 868 C CA . ILE A 1 117 ? -6.954 -17.382 -25.107 1.00 20.45 328 ILE A CA 1
ATOM 869 C C . ILE A 1 117 ? -6.252 -18.405 -25.994 1.00 23.60 328 ILE A C 1
ATOM 870 O O . ILE A 1 117 ? -6.260 -19.605 -25.691 1.00 22.82 328 ILE A O 1
ATOM 875 N N . CYS A 1 118 ? -5.617 -17.955 -27.089 1.00 22.32 329 CYS A N 1
ATOM 876 C CA . CYS A 1 118 ? -4.903 -18.902 -27.948 1.00 24.46 329 CYS A CA 1
ATOM 877 C C . CYS A 1 118 ? -3.786 -19.618 -27.195 1.00 25.71 329 CYS A C 1
ATOM 878 O O . CYS A 1 118 ? -3.462 -20.772 -27.513 1.00 25.86 329 CYS A O 1
ATOM 881 N N . ASP A 1 119 ? -3.205 -18.970 -26.179 1.00 22.62 330 ASP A N 1
ATOM 882 C CA . ASP A 1 119 ? -2.152 -19.611 -25.401 1.00 23.04 330 ASP A CA 1
ATOM 883 C C . ASP A 1 119 ? -2.730 -20.485 -24.297 1.00 23.87 330 ASP A C 1
ATOM 884 O O . ASP A 1 119 ? -2.126 -21.507 -23.942 1.00 24.04 330 ASP A O 1
ATOM 889 N N . ILE A 1 120 ? -3.898 -20.120 -23.756 1.00 22.66 331 ILE A N 1
ATOM 890 C CA . ILE A 1 120 ? -4.608 -21.035 -22.860 1.00 21.20 331 ILE A CA 1
ATOM 891 C C . ILE A 1 120 ? -4.931 -22.334 -23.588 1.00 22.50 331 ILE A C 1
ATOM 892 O O . ILE A 1 120 ? -4.783 -23.431 -23.032 1.00 22.98 331 ILE A O 1
ATOM 897 N N . GLN A 1 121 ? -5.357 -22.232 -24.851 1.00 22.57 332 GLN A N 1
ATOM 898 C CA . GLN A 1 121 ? -5.731 -23.411 -25.630 1.00 23.01 332 GLN A CA 1
ATOM 899 C C . GLN A 1 121 ? -4.564 -24.361 -25.862 1.00 24.32 332 GLN A C 1
ATOM 900 O O . GLN A 1 121 ? -4.789 -25.539 -26.177 1.00 27.66 332 GLN A O 1
ATOM 906 N N . LYS A 1 122 ? -3.330 -23.900 -25.690 1.00 25.07 333 LYS A N 1
ATOM 907 C CA . LYS A 1 122 ? -2.171 -24.773 -25.841 1.00 23.48 333 LYS A CA 1
ATOM 908 C C . LYS A 1 122 ? -1.796 -25.515 -24.565 1.00 25.97 333 LYS A C 1
ATOM 909 O O . LYS A 1 122 ? -0.849 -26.307 -24.591 1.00 27.40 333 LYS A O 1
ATOM 915 N N . GLY A 1 123 ? -2.502 -25.273 -23.459 1.00 23.12 334 GLY A N 1
ATOM 916 C CA . GLY A 1 123 ? -2.073 -25.794 -22.175 1.00 23.01 334 GLY A CA 1
ATOM 917 C C . GLY A 1 123 ? -2.236 -27.299 -22.037 1.00 27.87 334 GLY A C 1
ATOM 918 O O . GLY A 1 123 ? -3.042 -27.951 -22.707 1.00 28.50 334 GLY A O 1
ATOM 919 N N . THR A 1 124 ? -1.452 -27.854 -21.117 1.00 24.91 335 THR A N 1
ATOM 920 C CA . THR A 1 124 ? -1.617 -29.244 -20.717 1.00 27.56 335 THR A CA 1
ATOM 921 C C . THR A 1 124 ? -2.853 -29.405 -19.837 1.00 28.25 335 THR A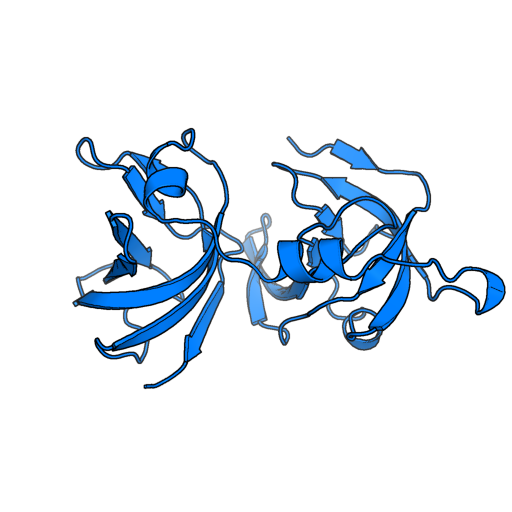 C 1
ATOM 922 O O . THR A 1 124 ? -3.304 -28.472 -19.165 1.00 27.03 335 THR A O 1
ATOM 926 N N . SER A 1 125 ? -3.408 -30.613 -19.845 1.00 28.54 336 SER A N 1
ATOM 927 C CA . SER A 1 125 ? -4.525 -30.904 -18.960 1.00 26.71 336 SER A CA 1
ATOM 928 C C . SER A 1 125 ? -4.149 -30.595 -17.518 1.00 29.02 336 SER A C 1
ATOM 929 O O . SER A 1 125 ? -3.096 -31.023 -17.032 1.00 31.98 336 SER A O 1
ATOM 932 N N . GLY A 1 126 ? -5.004 -29.829 -16.838 1.00 27.59 337 GLY A N 1
ATOM 933 C CA . GLY A 1 126 ? -4.766 -29.436 -15.469 1.00 26.69 337 GLY A CA 1
ATOM 934 C C . GLY A 1 126 ? -3.998 -28.142 -15.294 1.00 27.47 337 GLY A C 1
ATOM 935 O O . GLY A 1 126 ? -3.848 -27.681 -14.155 1.00 26.79 337 GLY A O 1
ATOM 936 N N . ALA A 1 127 ? -3.492 -27.550 -16.373 1.00 24.68 338 ALA A N 1
ATOM 937 C CA . ALA A 1 127 ? -2.807 -26.271 -16.248 1.00 22.34 338 ALA A CA 1
ATOM 938 C C . ALA A 1 127 ? -3.762 -25.224 -15.692 1.00 25.86 338 ALA A C 1
ATOM 939 O O . ALA A 1 127 ? -4.956 -25.229 -15.989 1.00 25.11 338 ALA A O 1
ATOM 941 N N . VAL A 1 128 ? -3.224 -24.307 -14.887 1.00 21.65 339 VAL A N 1
ATOM 942 C CA . VAL A 1 128 ? -4.024 -23.319 -14.167 1.00 20.18 339 VAL A CA 1
ATOM 943 C C . VAL A 1 128 ? -3.850 -21.949 -14.801 1.00 20.14 339 VAL A C 1
ATOM 944 O O . VAL A 1 128 ? -2.730 -21.544 -15.121 1.00 21.89 339 VAL A O 1
ATOM 948 N N . PHE A 1 129 ? -4.957 -21.227 -14.948 1.00 20.27 340 PHE A N 1
ATOM 949 C CA . PHE A 1 129 ? -4.936 -19.909 -15.560 1.00 21.18 340 PHE A CA 1
ATOM 950 C C . PHE A 1 129 ? -5.750 -18.915 -14.742 1.00 22.61 340 PHE A C 1
ATOM 951 O O . PHE A 1 129 ? -6.701 -19.278 -14.047 1.00 22.20 340 PHE A O 1
ATOM 959 N N . TYR A 1 130 ? -5.354 -17.648 -14.854 1.00 20.25 341 TYR A N 1
ATOM 960 C CA . TYR A 1 130 ? -6.019 -16.497 -14.263 1.00 19.90 341 TYR A CA 1
ATOM 961 C C . TYR A 1 130 ? -6.106 -15.433 -15.347 1.00 23.53 341 TYR A C 1
ATOM 962 O O . TYR A 1 130 ? -5.246 -15.388 -16.227 1.00 26.52 341 TYR A O 1
ATOM 971 N N . GLY A 1 131 ? -7.111 -14.572 -15.284 1.00 19.82 342 GLY A N 1
ATOM 972 C CA . GLY A 1 131 ? -7.131 -13.435 -16.189 1.00 21.73 342 GLY A CA 1
ATOM 973 C C . GLY A 1 131 ? -8.493 -12.777 -16.237 1.00 23.18 342 GLY A C 1
ATOM 974 O O . GLY A 1 131 ? -9.454 -13.234 -15.619 1.00 24.60 342 GLY A O 1
ATOM 975 N N . VAL A 1 132 ? -8.559 -11.688 -17.012 1.00 20.30 343 VAL A N 1
ATOM 976 C CA . VAL A 1 132 ? -9.781 -10.904 -17.183 1.00 20.96 343 VAL A CA 1
ATOM 977 C C . VAL A 1 132 ? -10.204 -11.005 -18.640 1.00 23.67 343 VAL A C 1
ATOM 978 O O . VAL A 1 132 ? -9.426 -10.662 -19.539 1.00 24.70 343 VAL A O 1
ATOM 982 N N . PHE A 1 133 ? -11.437 -11.452 -18.879 1.00 22.86 344 PHE A N 1
ATOM 983 C CA . PHE A 1 133 ? -11.877 -11.720 -20.242 1.00 23.75 344 PHE A CA 1
ATOM 984 C C . PHE A 1 133 ? -13.300 -11.236 -20.465 1.00 26.35 344 PHE A C 1
ATOM 985 O O . PHE A 1 133 ? -14.130 -11.248 -19.557 1.00 26.94 344 PHE A O 1
ATOM 993 N N . THR A 1 134 ? -13.585 -10.850 -21.705 1.00 25.55 345 THR A N 1
ATOM 994 C CA . THR A 1 134 ? -14.925 -10.414 -22.077 1.00 26.41 345 THR A CA 1
ATOM 995 C C . THR A 1 134 ? -15.835 -11.616 -22.277 1.00 29.28 345 THR A C 1
ATOM 996 O O . THR A 1 134 ? -15.472 -12.568 -22.977 1.00 27.58 345 THR A O 1
ATOM 1000 N N . LEU A 1 135 ? -17.029 -11.557 -21.692 1.00 30.01 346 LEU A N 1
ATOM 1001 C CA . LEU A 1 135 ? -18.024 -12.606 -21.871 1.00 31.13 346 LEU A CA 1
ATOM 1002 C C . LEU A 1 135 ? -18.718 -12.410 -23.213 1.00 31.98 346 LEU A C 1
ATOM 1003 O O . LEU A 1 135 ? -19.300 -11.350 -23.471 1.00 35.34 346 LEU A O 1
ATOM 1008 N N . HIS A 1 136 ? -18.647 -13.422 -24.071 1.00 30.03 347 HIS A N 1
ATOM 1009 C CA . HIS A 1 136 ? -19.262 -13.354 -25.391 1.00 34.03 347 HIS A CA 1
ATOM 1010 C C . HIS A 1 136 ? -20.633 -14.016 -25.446 1.00 39.01 347 HIS A C 1
ATOM 1011 O O . HIS A 1 136 ? -21.552 -13.479 -26.077 1.00 37.46 347 HIS A O 1
ATOM 1018 N N . LYS A 1 137 ? -20.795 -15.170 -24.802 1.00 34.77 348 LYS A N 1
ATOM 1019 C CA . LYS A 1 137 ? -22.071 -15.868 -24.786 1.00 31.38 348 LYS A CA 1
ATOM 1020 C C . 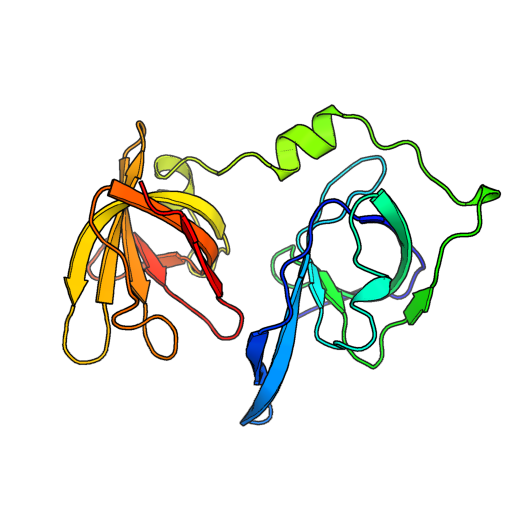LYS A 1 137 ? -22.185 -16.654 -23.491 1.00 32.69 348 LYS A C 1
ATOM 1021 O O . LYS A 1 137 ? -21.192 -17.193 -22.994 1.00 34.05 348 LYS A O 1
ATOM 1027 N N . LYS A 1 138 ? -23.400 -16.722 -22.956 1.00 31.03 349 LYS A N 1
ATOM 1028 C CA . LYS A 1 138 ? -23.668 -17.438 -21.717 1.00 32.60 349 LYS A CA 1
ATOM 1029 C C . LYS A 1 138 ? -24.801 -18.428 -21.944 1.00 36.41 349 LYS A C 1
ATOM 1030 O O . LYS A 1 138 ? -25.861 -18.056 -22.458 1.00 43.38 349 LYS A O 1
ATOM 1036 N N . THR A 1 139 ? -24.571 -19.687 -21.580 1.00 31.92 350 THR A N 1
ATOM 1037 C CA . THR A 1 139 ? -25.584 -20.736 -21.666 1.00 34.37 350 THR A CA 1
ATOM 1038 C C . THR A 1 139 ? -25.753 -21.341 -20.276 1.00 38.26 350 THR A C 1
ATOM 1039 O O . THR A 1 139 ? -24.841 -22.006 -19.769 1.00 33.96 350 THR A O 1
ATOM 1043 N N . VAL A 1 140 ? -26.907 -21.103 -19.654 1.00 32.40 351 VAL A N 1
ATOM 1044 C CA . VAL A 1 140 ? -27.174 -21.599 -18.307 1.00 32.54 351 VAL A CA 1
ATOM 1045 C C . VAL A 1 140 ? -27.831 -22.961 -18.449 1.00 43.55 351 VAL A C 1
ATOM 1046 O O . VAL A 1 140 ? -28.982 -23.066 -18.883 1.00 41.48 351 VAL A O 1
ATOM 1050 N N . ASN A 1 141 ? -27.095 -24.010 -18.098 1.00 34.36 352 ASN A N 1
ATOM 1051 C CA . ASN A 1 141 ? -27.672 -25.337 -18.165 1.00 39.03 352 ASN A CA 1
ATOM 1052 C C . ASN A 1 141 ? -28.274 -25.709 -16.825 1.00 44.92 352 ASN A C 1
ATOM 1053 O O . ASN A 1 141 ? -28.706 -24.854 -16.044 1.00 38.79 352 ASN A O 1
ATOM 1058 N N . ARG A 1 142 ? -28.285 -26.997 -16.547 1.00 45.31 353 ARG A N 1
ATOM 1059 C CA . ARG A 1 142 ? -29.040 -27.504 -15.423 1.00 51.30 353 ARG A CA 1
ATOM 1060 C C . ARG A 1 142 ? -28.182 -27.620 -14.180 1.00 43.45 353 ARG A C 1
ATOM 1061 O O . ARG A 1 142 ? -28.603 -27.233 -13.084 1.00 37.79 353 ARG A O 1
ATOM 1069 N N . LYS A 1 143 ? -26.973 -28.140 -14.351 1.00 37.22 354 LYS A N 1
ATOM 1070 C CA . LYS A 1 143 ? -25.998 -28.260 -13.283 1.00 33.31 354 LYS A CA 1
ATOM 1071 C C . LYS A 1 143 ? -24.832 -27.300 -13.451 1.00 30.74 354 LYS A C 1
ATOM 1072 O O . LYS A 1 143 ? -24.075 -27.099 -12.498 1.00 35.21 354 LYS A O 1
ATOM 1078 N N . ASN A 1 144 ? -24.649 -26.718 -14.635 1.00 29.49 355 ASN A N 1
ATOM 1079 C CA . ASN A 1 144 ? -23.538 -25.795 -14.826 1.00 30.41 355 ASN A CA 1
ATOM 1080 C C . ASN A 1 144 ? -23.918 -24.717 -15.831 1.00 31.43 355 ASN A C 1
ATOM 1081 O O . ASN A 1 144 ? -25.008 -24.723 -16.402 1.00 31.92 355 ASN A O 1
ATOM 1086 N N . THR A 1 145 ? -23.005 -23.762 -16.007 1.00 27.86 356 THR A N 1
ATOM 1087 C CA . THR A 1 145 ? -23.170 -22.648 -16.932 1.00 26.67 356 THR A CA 1
ATOM 1088 C C . THR A 1 145 ? -21.932 -22.565 -17.802 1.00 26.07 356 THR A C 1
ATOM 1089 O O . THR A 1 145 ? -20.810 -22.724 -17.316 1.00 25.82 356 THR A O 1
ATOM 1093 N N . ILE A 1 146 ? -22.146 -22.344 -19.096 1.00 26.65 357 ILE A N 1
ATOM 1094 C CA . ILE A 1 146 ? -21.069 -22.160 -20.056 1.00 29.00 357 ILE A CA 1
ATOM 1095 C C . ILE A 1 146 ? -20.908 -20.664 -20.282 1.00 29.46 357 ILE A C 1
ATOM 1096 O O . ILE A 1 146 ? -21.810 -20.010 -20.815 1.00 32.65 357 ILE A O 1
ATOM 1101 N N . TYR A 1 147 ? -19.765 -20.117 -19.866 1.00 24.06 358 TYR A N 1
ATOM 1102 C CA . TYR A 1 147 ? -19.400 -18.730 -20.153 1.00 29.52 358 TYR A CA 1
ATOM 1103 C C . TYR A 1 147 ? -18.388 -18.755 -21.292 1.00 28.86 358 TYR A C 1
ATOM 1104 O O 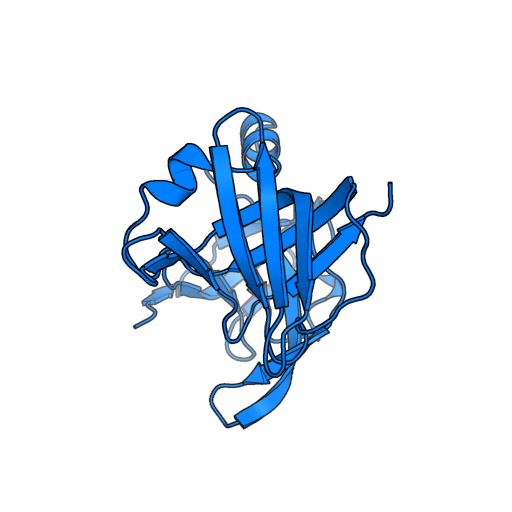. TYR A 1 147 ? -17.219 -19.086 -21.088 1.00 26.13 358 TYR A O 1
ATOM 1113 N N . GLU A 1 148 ? -18.834 -18.408 -22.501 1.00 28.47 359 GLU A N 1
ATOM 1114 C CA . GLU A 1 148 ? -17.937 -18.355 -23.651 1.00 29.88 359 GLU A CA 1
ATOM 1115 C C . GLU A 1 148 ? -17.230 -17.004 -23.654 1.00 24.89 359 GLU A C 1
ATOM 1116 O O . GLU A 1 148 ? -17.871 -15.964 -23.828 1.00 29.89 359 GLU A O 1
ATOM 1122 N N . ILE A 1 149 ? -15.913 -17.017 -23.451 1.00 23.81 360 ILE A N 1
ATOM 1123 C CA . ILE A 1 149 ? -15.119 -15.794 -23.411 1.00 26.71 360 ILE A CA 1
ATOM 1124 C C . ILE A 1 149 ? -14.334 -15.674 -24.707 1.00 27.76 360 ILE A C 1
ATOM 1125 O O . ILE A 1 149 ? -14.038 -16.667 -25.380 1.00 26.30 360 ILE A O 1
ATOM 1130 N N . LYS A 1 150 ? -13.991 -14.441 -25.056 1.00 25.51 361 LYS A N 1
ATOM 1131 C CA . LYS A 1 150 ? -13.414 -14.173 -26.361 1.00 26.07 361 LYS A CA 1
ATOM 1132 C C . LYS A 1 150 ? -12.450 -13.004 -26.253 1.00 29.23 361 LYS A C 1
ATOM 1133 O O . LYS A 1 150 ? -12.734 -12.016 -25.566 1.00 31.03 361 LYS A O 1
ATOM 1139 N N . ASP A 1 151 ? -11.304 -13.128 -26.926 1.00 26.11 362 ASP A N 1
ATOM 1140 C CA . ASP A 1 151 ? -10.394 -12.006 -27.111 1.00 26.88 362 ASP A CA 1
ATOM 1141 C C . ASP A 1 151 ? -9.959 -12.004 -28.570 1.00 27.63 362 ASP A C 1
ATOM 1142 O O . ASP A 1 151 ? -10.506 -12.762 -29.380 1.00 29.52 362 ASP A O 1
ATOM 1147 N N . GLY A 1 152 ? -8.976 -11.184 -28.915 1.00 28.01 363 GLY A N 1
ATOM 1148 C CA . GLY A 1 152 ? -8.572 -11.105 -30.308 1.00 28.68 363 GLY A CA 1
ATOM 1149 C C . GLY A 1 152 ? -7.853 -12.336 -30.827 1.00 30.69 363 GLY A C 1
ATOM 1150 O O . GLY A 1 152 ? -7.597 -12.407 -32.034 1.00 32.23 363 GLY A O 1
ATOM 1151 N N . SER A 1 153 ? -7.529 -13.304 -29.958 1.00 26.42 364 SER A N 1
ATOM 1152 C CA . SER A 1 153 ? -6.785 -14.486 -30.385 1.00 27.71 364 SER A CA 1
ATOM 1153 C C . SER A 1 153 ? -7.635 -15.744 -30.480 1.00 27.28 364 SER A C 1
ATOM 1154 O O . SER A 1 153 ? -7.139 -16.754 -30.987 1.00 30.03 364 SER A O 1
ATOM 1157 N N . GLY A 1 154 ? -8.873 -15.717 -30.013 1.00 27.24 365 GLY A N 1
ATOM 1158 C CA . GLY A 1 154 ? -9.724 -16.886 -30.067 1.00 27.58 365 GLY A CA 1
ATOM 1159 C C . GLY A 1 154 ? -10.824 -16.822 -29.019 1.00 30.02 365 GLY A C 1
ATOM 1160 O O . GLY A 1 154 ? -11.035 -15.801 -28.366 1.00 26.26 365 GLY A O 1
ATOM 1161 N N . SER A 1 155 ? -11.530 -17.951 -28.883 1.00 25.24 366 SER A N 1
ATOM 1162 C CA . SER A 1 155 ? -12.648 -18.096 -27.965 1.00 24.60 366 SER A CA 1
ATOM 1163 C C . SER A 1 155 ? -12.492 -19.404 -27.206 1.00 23.88 366 SER A C 1
ATOM 1164 O O . SER A 1 155 ? -11.946 -20.378 -27.729 1.00 27.93 366 SER A O 1
ATOM 1167 N N . ILE A 1 156 ? -12.965 -19.430 -25.961 1.00 23.36 367 ILE A N 1
ATOM 1168 C CA . ILE A 1 156 ? -12.930 -20.666 -25.183 1.00 25.63 367 ILE A CA 1
ATOM 1169 C C . ILE A 1 156 ? -14.117 -20.677 -24.236 1.00 25.42 367 ILE A C 1
ATOM 1170 O O . ILE A 1 156 ? -14.581 -19.630 -23.779 1.00 26.25 367 ILE A O 1
ATOM 1175 N N . GLU A 1 157 ? -14.618 -21.880 -23.943 1.00 26.01 368 GLU A N 1
ATOM 1176 C CA . GLU A 1 157 ? -15.712 -22.031 -22.997 1.00 23.32 368 GLU A CA 1
ATOM 1177 C C . GLU A 1 157 ? -15.161 -22.185 -21.587 1.00 26.31 368 GLU A C 1
ATOM 1178 O O . GLU A 1 157 ? -14.170 -22.888 -21.367 1.00 24.03 368 GLU A O 1
ATOM 1184 N N . VAL A 1 158 ? -15.793 -21.486 -20.651 1.00 22.17 369 VAL A N 1
ATOM 1185 C CA . VAL A 1 158 ? -15.513 -21.604 -19.221 1.00 22.78 369 VAL A CA 1
ATOM 1186 C C . VAL A 1 158 ? -16.717 -22.282 -18.586 1.00 27.29 369 VAL A C 1
ATOM 1187 O O . VAL A 1 158 ? -17.843 -21.788 -18.707 1.00 27.39 369 VAL A O 1
ATOM 1191 N N . VAL A 1 159 ? -16.486 -23.397 -17.895 1.00 26.55 370 VAL A N 1
ATOM 1192 C CA . VAL A 1 159 ? -17.557 -24.182 -17.287 1.00 27.75 370 VAL A CA 1
ATOM 1193 C C . VAL A 1 159 ? -17.609 -23.841 -15.805 1.00 29.89 370 VAL A C 1
ATOM 1194 O O . VAL A 1 159 ? -16.676 -24.149 -15.054 1.00 28.75 370 VAL A O 1
ATOM 1198 N N . GLY A 1 160 ? -18.697 -23.207 -15.379 1.00 24.03 371 GLY A N 1
ATOM 1199 C CA . GLY A 1 160 ? -18.901 -22.855 -13.982 1.00 23.83 371 GLY A CA 1
ATOM 1200 C C . GLY A 1 160 ? -19.971 -23.745 -13.365 1.00 26.10 371 GLY A C 1
ATOM 1201 O O . GLY A 1 160 ? -21.042 -23.934 -13.942 1.00 27.82 371 GLY A O 1
ATOM 1202 N N . SER A 1 161 ? -19.658 -24.282 -12.189 1.00 25.34 372 SER A N 1
ATOM 1203 C CA . SER A 1 161 ? -20.610 -25.060 -11.412 1.00 23.29 372 SER A CA 1
ATOM 1204 C C . SER A 1 161 ? -20.487 -24.637 -9.957 1.00 24.78 372 SER A C 1
ATOM 1205 O O . SER A 1 161 ? -19.619 -23.832 -9.596 1.00 26.24 372 SER A O 1
ATOM 1208 N N . GLY A 1 162 ? -21.355 -25.194 -9.114 1.00 24.98 373 GLY A N 1
ATOM 1209 C CA . GLY A 1 162 ? -21.337 -24.841 -7.704 1.00 25.38 373 GLY A CA 1
ATOM 1210 C C . GLY A 1 162 ? -21.571 -23.350 -7.541 1.00 25.41 373 GLY A C 1
ATOM 1211 O O . GLY A 1 162 ? -22.568 -22.798 -8.023 1.00 26.65 373 GLY A O 1
ATOM 1212 N N . LYS A 1 163 ? -20.639 -22.683 -6.859 1.00 26.27 374 LYS A N 1
ATOM 1213 C CA . LYS A 1 163 ? -20.759 -21.242 -6.652 1.00 26.51 374 LYS 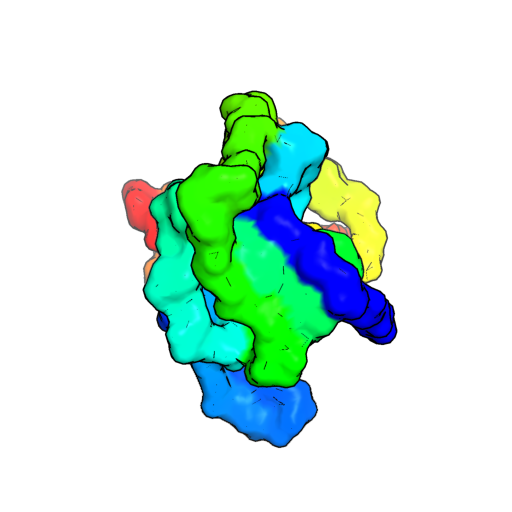A CA 1
ATOM 1214 C C . LYS A 1 163 ? -20.761 -20.457 -7.959 1.00 22.46 374 LYS A C 1
ATOM 1215 O O . LYS A 1 163 ? -21.241 -19.315 -7.982 1.00 27.45 374 LYS A O 1
ATOM 1221 N N . TRP A 1 164 ? -20.244 -21.034 -9.042 1.00 24.11 375 TRP A N 1
ATOM 1222 C CA . TRP A 1 164 ? -20.081 -20.305 -10.298 1.00 24.09 375 TRP A CA 1
ATOM 1223 C C . TRP A 1 164 ? -21.104 -20.724 -11.339 1.00 29.76 375 TRP A C 1
ATOM 1224 O O . TRP A 1 164 ? -20.974 -20.367 -12.516 1.00 26.20 375 TRP A O 1
ATOM 1235 N N . HIS A 1 165 ? -22.131 -21.454 -10.923 1.00 26.87 376 HIS A N 1
ATOM 1236 C CA . HIS A 1 165 ? -23.268 -21.729 -11.781 1.00 27.98 376 HIS A CA 1
ATOM 1237 C C . HIS A 1 165 ? -24.234 -20.553 -11.744 1.00 29.58 376 HIS A C 1
ATOM 1238 O O . HIS A 1 165 ? -24.598 -20.075 -10.664 1.00 31.23 376 HIS A O 1
ATOM 1245 N N . ASN A 1 166 ? -24.624 -20.070 -12.927 1.00 30.19 377 ASN A N 1
ATOM 1246 C CA . ASN A 1 166 ? -25.727 -19.119 -13.065 1.00 29.52 377 ASN A CA 1
ATOM 1247 C C . ASN A 1 166 ? -25.465 -17.840 -12.271 1.00 29.62 377 ASN A C 1
ATOM 1248 O O . ASN A 1 166 ? -26.318 -17.358 -11.524 1.00 35.67 377 ASN A O 1
ATOM 1253 N N . ILE A 1 167 ? -24.260 -17.287 -12.431 1.00 29.19 378 ILE A N 1
ATOM 1254 C CA . ILE A 1 167 ? -23.931 -16.045 -11.744 1.00 28.72 378 ILE A CA 1
ATOM 1255 C C . ILE A 1 167 ? -24.548 -14.865 -12.493 1.00 32.43 378 ILE A C 1
ATOM 1256 O O . ILE A 1 167 ? -24.950 -14.960 -13.658 1.00 34.77 378 ILE A O 1
ATOM 1261 N N . ASN A 1 168 ? -24.620 -13.732 -11.804 1.00 35.31 379 ASN A N 1
ATOM 1262 C CA . ASN A 1 168 ? -25.370 -12.573 -12.287 1.00 40.38 379 ASN A CA 1
ATOM 1263 C C . ASN A 1 168 ? -24.474 -11.769 -13.222 1.00 39.27 379 ASN A C 1
ATOM 1264 O O . ASN A 1 168 ? -23.763 -10.854 -12.807 1.00 42.22 379 ASN A O 1
ATOM 1269 N N . CYS A 1 169 ? -24.510 -12.119 -14.505 1.00 38.18 380 CYS A N 1
ATOM 1270 C CA . CYS A 1 169 ? -23.710 -11.431 -15.503 1.00 35.38 380 CYS A CA 1
ATOM 1271 C C . CYS A 1 169 ? -24.448 -11.467 -16.832 1.00 39.40 380 CYS A C 1
ATOM 1272 O O . CYS A 1 169 ? -25.380 -12.251 -17.029 1.00 43.70 380 CYS A O 1
ATOM 1275 N N . LYS A 1 170 ? -24.026 -10.594 -17.741 1.00 40.41 381 LYS A N 1
ATOM 1276 C CA . LYS A 1 170 ? -24.616 -10.501 -19.065 1.00 43.99 381 LYS A CA 1
ATOM 1277 C C . LYS A 1 170 ? -23.506 -10.450 -20.102 1.00 36.91 381 LYS A C 1
ATOM 1278 O O . LYS A 1 170 ? -22.356 -10.116 -19.801 1.00 39.28 381 LYS A O 1
ATOM 1284 N N . GLU A 1 171 ? -23.859 -10.803 -21.334 1.00 39.50 382 GLU A N 1
ATOM 1285 C CA . GLU A 1 171 ? -22.893 -10.740 -22.418 1.00 42.60 382 GLU A CA 1
ATOM 1286 C C . GLU A 1 171 ? -22.370 -9.316 -22.556 1.00 40.52 382 GLU A C 1
ATOM 1287 O O . GLU A 1 171 ? -23.135 -8.350 -22.498 1.00 45.98 382 GLU A O 1
ATOM 1293 N N . GLY A 1 172 ? -21.047 -9.186 -22.688 1.00 36.24 383 GLY A N 1
ATOM 1294 C CA . GLY A 1 172 ? -20.376 -7.906 -22.661 1.00 34.58 383 GLY A CA 1
ATOM 1295 C C . GLY A 1 172 ? -19.643 -7.599 -21.368 1.00 38.60 383 GLY A C 1
ATOM 1296 O O . GLY A 1 172 ? -18.701 -6.796 -21.382 1.00 36.25 383 GLY A O 1
ATOM 1297 N N . ASP A 1 173 ? -20.049 -8.208 -20.253 1.00 33.92 384 ASP A N 1
ATOM 1298 C CA . ASP A 1 173 ? -19.335 -8.024 -18.998 1.00 30.47 384 ASP A CA 1
ATOM 1299 C C . ASP A 1 173 ? -17.939 -8.628 -19.090 1.00 30.65 384 ASP A C 1
ATOM 1300 O O . ASP A 1 173 ? -17.655 -9.486 -19.928 1.00 33.88 384 ASP A O 1
ATOM 1305 N N . LYS A 1 174 ? -17.062 -8.181 -18.201 1.00 28.74 385 LYS A N 1
ATOM 1306 C CA . LYS A 1 174 ? -15.744 -8.779 -18.063 1.00 29.61 385 LYS A CA 1
ATOM 1307 C C . LYS A 1 174 ? -15.733 -9.683 -16.839 1.00 31.90 385 LYS A C 1
ATOM 1308 O O . LYS A 1 174 ? -16.195 -9.291 -15.764 1.00 32.17 385 LYS A O 1
ATOM 1314 N N . LEU A 1 175 ? -15.231 -10.901 -17.017 1.00 25.63 386 LEU A N 1
ATOM 1315 C CA . LEU A 1 175 ? -15.095 -11.866 -15.935 1.00 23.90 386 LEU A CA 1
ATOM 1316 C C . LEU A 1 175 ? -13.625 -11.950 -15.555 1.00 24.59 386 LEU A C 1
ATOM 1317 O O . LEU A 1 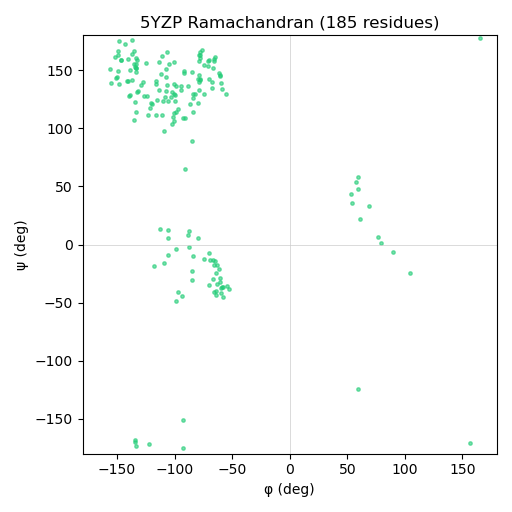175 ? -12.780 -12.234 -16.409 1.00 25.46 386 LEU A O 1
ATOM 1322 N N . HIS A 1 176 ? -13.323 -11.697 -14.286 1.00 22.68 387 HIS A N 1
ATOM 1323 C CA . HIS A 1 176 ? -11.985 -11.929 -13.757 1.00 21.59 387 HIS A CA 1
ATOM 1324 C C . HIS A 1 176 ? -11.957 -13.331 -13.169 1.00 22.71 387 HIS A C 1
ATOM 1325 O O . HIS A 1 176 ? -12.547 -13.577 -12.111 1.00 24.83 387 HIS A O 1
ATOM 1332 N N . LEU A 1 177 ? -11.259 -14.233 -13.848 1.00 22.53 388 LEU A N 1
ATOM 1333 C CA . LEU A 1 177 ? -11.166 -15.635 -13.465 1.00 21.86 388 LEU A CA 1
ATOM 1334 C C . LEU A 1 177 ? -9.917 -15.842 -12.630 1.00 23.49 388 LEU A C 1
ATOM 1335 O O . LEU A 1 177 ? -8.838 -15.371 -12.999 1.00 22.44 388 LEU A O 1
ATOM 1340 N N . PHE A 1 178 ? -10.066 -16.538 -11.504 1.00 21.01 389 PHE A N 1
ATOM 1341 C CA . PHE A 1 178 ? -8.959 -16.890 -10.624 1.00 20.52 389 PHE A CA 1
ATOM 1342 C C . PHE A 1 178 ? -8.903 -18.406 -10.519 1.00 21.78 389 PHE A C 1
ATOM 1343 O O . PHE A 1 178 ? -9.872 -19.029 -10.077 1.00 23.92 389 PHE A O 1
ATOM 1351 N N . CYS A 1 179 ? -7.766 -18.994 -10.888 1.00 21.36 390 CYS A N 1
ATOM 1352 C CA . CYS A 1 179 ? -7.495 -20.411 -10.629 1.00 21.34 390 CYS A CA 1
ATOM 1353 C C . CYS A 1 179 ? -8.551 -21.305 -11.281 1.00 21.47 390 CYS A C 1
ATOM 1354 O O . CYS A 1 179 ? -9.235 -22.098 -10.623 1.00 23.17 390 CYS A O 1
ATOM 1357 N N . PHE A 1 180 ? -8.676 -21.164 -12.595 1.00 19.76 391 PHE A N 1
ATOM 1358 C CA . PHE A 1 180 ? -9.405 -22.135 -13.400 1.00 20.79 391 PHE A CA 1
ATOM 1359 C C . PHE A 1 180 ? -8.409 -23.091 -14.043 1.00 21.74 391 PHE A C 1
ATOM 1360 O O . PHE A 1 180 ? -7.232 -22.775 -14.202 1.00 26.36 391 PHE A O 1
ATOM 1368 N N A HIS A 1 181 ? -8.907 -24.276 -14.411 0.48 20.86 392 HIS A N 1
ATOM 1369 N N B HIS A 1 181 ? -8.857 -24.291 -14.378 0.52 21.44 392 HIS A N 1
ATOM 1370 C CA A HIS A 1 181 ? -8.088 -25.395 -14.861 0.48 23.85 392 HIS A CA 1
ATOM 1371 C CA B HIS A 1 181 ? -7.894 -25.219 -14.935 0.52 22.85 392 HIS A CA 1
ATOM 1372 C C A HIS A 1 181 ? -8.448 -25.770 -16.291 0.48 23.15 392 HIS A C 1
ATOM 1373 C C B HIS A 1 181 ? -8.402 -25.836 -16.227 0.52 23.50 392 HIS A C 1
ATOM 1374 O O A HIS A 1 181 ? -9.625 -25.746 -16.667 0.48 23.49 392 HIS A O 1
ATOM 1375 O O B HIS A 1 181 ? -9.605 -26.010 -16.447 0.52 22.49 392 HIS A O 1
ATOM 1388 N N . LEU A 1 182 ? -7.440 -26.146 -17.082 1.00 23.94 393 LEU A N 1
ATOM 1389 C CA . LEU A 1 182 ? -7.702 -26.599 -18.438 1.00 28.27 393 LEU A CA 1
ATOM 1390 C C . LEU A 1 182 ? -8.095 -28.069 -18.444 1.00 31.00 393 LEU A C 1
ATOM 1391 O O . LEU A 1 182 ? -7.446 -28.896 -17.795 1.00 29.09 393 LEU A O 1
ATOM 1396 N N . LYS A 1 183 ? -9.161 -28.389 -19.182 1.00 26.94 394 LYS A N 1
ATOM 1397 C CA . LYS A 1 183 ? -9.637 -29.752 -19.365 1.00 32.83 394 LYS A CA 1
ATOM 1398 C C . LYS A 1 183 ? -10.107 -29.923 -20.802 1.00 32.67 394 LYS A C 1
ATOM 1399 O O . LYS A 1 183 ? -10.722 -29.017 -21.371 1.00 33.84 394 LYS A O 1
ATOM 1405 N N . THR A 1 184 ? -9.812 -31.081 -21.389 1.00 33.49 395 THR A N 1
ATOM 1406 C CA . THR A 1 184 ? -10.296 -31.415 -22.724 1.00 39.60 395 THR A CA 1
ATOM 1407 C C . THR A 1 184 ? -11.679 -32.043 -22.602 1.00 36.57 395 THR A C 1
ATOM 1408 O O . THR A 1 184 ? -11.847 -33.060 -21.921 1.00 43.71 395 THR A O 1
ATOM 1412 N N . ILE A 1 185 ? -12.666 -31.419 -23.241 1.00 38.28 396 ILE A N 1
ATOM 1413 C CA . ILE A 1 185 ? -14.055 -31.859 -23.207 1.00 44.02 396 ILE A CA 1
ATOM 1414 C C . ILE A 1 185 ? -14.566 -31.827 -24.641 1.00 50.59 396 ILE A C 1
ATOM 1415 O O . ILE A 1 185 ? -14.668 -30.749 -25.239 1.00 51.22 396 ILE A O 1
ATOM 1420 N N . ASP A 1 186 ? -14.882 -33.001 -25.191 1.00 57.90 397 ASP A N 1
ATOM 1421 C CA . ASP A 1 186 ? -15.332 -33.146 -26.580 1.00 69.99 397 ASP A CA 1
ATOM 1422 C C . ASP A 1 186 ? -14.311 -32.579 -27.567 1.00 61.47 397 ASP A C 1
ATOM 1423 O O . ASP A 1 186 ? -14.639 -31.758 -28.425 1.00 61.00 397 ASP A O 1
ATOM 1428 N N . ARG A 1 187 ? -13.097 -33.052 -27.426 1.00 48.17 398 ARG A N 1
ATOM 1429 C CA . ARG A 1 187 ? -12.024 -32.691 -28.288 1.00 53.95 398 ARG A CA 1
ATOM 1430 C C . ARG A 1 187 ? -11.658 -31.234 -28.318 1.00 45.76 398 ARG A C 1
ATOM 1431 O O . ARG A 1 187 ? -11.075 -30.779 -29.219 1.00 58.81 398 ARG A O 1
ATOM 1439 N N . GLN A 1 188 ? -12.005 -30.510 -27.289 1.00 43.74 399 GLN A N 1
ATOM 1440 C CA A GLN A 1 188 ? -11.9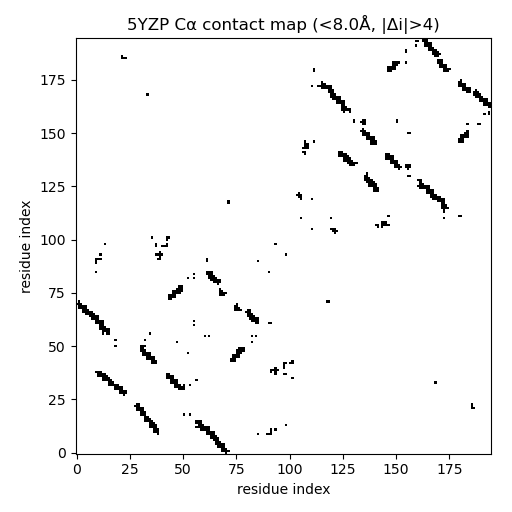28 -29.062 -27.241 0.54 39.94 399 GLN A CA 1
ATOM 1441 C CA B GLN A 1 188 ? -11.923 -29.073 -27.241 0.46 40.08 399 GLN A CA 1
ATOM 1442 C C . GLN A 1 188 ? -11.401 -28.641 -25.877 1.00 32.87 399 GLN A C 1
ATOM 1443 O O . GLN A 1 188 ? -11.920 -29.100 -24.842 1.00 36.85 399 GLN A O 1
ATOM 1454 N N . PRO A 1 189 ? -10.379 -27.790 -25.828 1.00 29.98 400 PRO A N 1
ATOM 1455 C CA . PRO A 1 189 ? -9.925 -27.271 -24.536 1.00 32.50 400 PRO A CA 1
ATOM 1456 C C . PRO A 1 189 ? -10.991 -26.368 -23.942 1.00 31.28 400 PRO A C 1
ATOM 1457 O O . PRO A 1 189 ? -11.589 -25.547 -24.642 1.00 32.50 400 PRO A O 1
ATOM 1461 N N . LYS A 1 190 ? -11.252 -26.560 -22.649 1.00 28.54 401 LYS A N 1
ATOM 1462 C CA . LYS A 1 190 ? -12.134 -25.691 -21.882 1.00 25.99 401 LYS A CA 1
ATOM 1463 C C . LYS A 1 190 ? -11.469 -25.350 -20.560 1.00 25.40 401 LYS A C 1
ATOM 1464 O O . LYS A 1 190 ? -10.609 -26.082 -20.065 1.00 27.85 401 LYS A O 1
ATOM 1470 N N . LEU A 1 191 ? -11.871 -24.220 -19.995 1.00 24.54 402 LEU A N 1
ATOM 1471 C CA . LEU A 1 191 ? -11.509 -23.890 -18.624 1.00 24.82 402 LEU A CA 1
ATOM 1472 C C . LEU A 1 191 ? -12.636 -24.337 -17.706 1.00 27.70 402 LEU A C 1
ATOM 1473 O O . LEU A 1 191 ? -13.815 -24.151 -18.019 1.00 27.17 402 LEU A O 1
ATOM 1478 N N . VAL A 1 192 ? -12.280 -24.961 -16.579 1.00 23.43 403 VAL A N 1
ATOM 1479 C CA . VAL A 1 192 ? -13.298 -25.476 -15.672 1.00 23.19 403 VAL A CA 1
ATOM 1480 C C . VAL A 1 192 ? -12.940 -25.062 -14.255 1.00 22.65 403 VAL A C 1
ATOM 1481 O O . VAL A 1 192 ? -11.772 -24.843 -13.919 1.00 22.79 403 VAL A O 1
ATOM 1485 N N . CYS A 1 193 ? -13.956 -24.925 -13.426 1.00 25.73 404 CYS A N 1
ATOM 1486 C CA . CYS A 1 193 ? -13.653 -24.492 -12.076 1.00 24.45 404 CYS A CA 1
ATOM 1487 C C . CYS A 1 193 ? -13.132 -25.662 -11.244 1.00 25.50 404 CYS A C 1
ATOM 1488 O O . CYS A 1 193 ? -13.341 -26.841 -11.557 1.00 25.26 404 CYS A O 1
ATOM 1491 N N . GLY A 1 194 ? -12.408 -25.309 -10.191 1.00 20.46 405 GLY A N 1
ATOM 1492 C CA . GLY A 1 194 ? -11.914 -26.257 -9.222 1.00 21.07 405 GLY A CA 1
ATOM 1493 C C . GLY A 1 194 ? -12.147 -25.759 -7.812 1.00 20.64 405 GLY A C 1
ATOM 1494 O O . GLY A 1 194 ? -12.871 -24.780 -7.597 1.00 22.22 405 GLY A O 1
ATOM 1495 N N . GLU A 1 195 ? -11.514 -26.431 -6.849 1.00 22.20 406 GLU A N 1
ATOM 1496 C CA . GLU A 1 195 ? -11.743 -26.156 -5.430 1.00 19.01 406 GLU A CA 1
ATOM 1497 C C . GLU A 1 195 ? -11.540 -24.692 -5.072 1.00 18.31 406 GLU A C 1
ATOM 1498 O O . GLU A 1 195 ? -12.252 -24.165 -4.210 1.00 19.82 406 GLU A O 1
ATOM 1504 N N . HIS A 1 196 ? -10.576 -24.024 -5.706 1.00 20.06 407 HIS A N 1
ATOM 1505 C CA . HIS A 1 196 ? -10.149 -22.692 -5.289 1.00 19.60 407 HIS A CA 1
ATOM 1506 C C . HIS A 1 196 ? -10.502 -21.632 -6.320 1.00 20.69 407 HIS A C 1
ATOM 1507 O O . HIS A 1 196 ? -10.002 -20.509 -6.235 1.00 22.93 407 HIS A O 1
ATOM 1514 N N . SER A 1 197 ? -11.357 -21.971 -7.284 1.00 20.05 408 SER A N 1
ATOM 1515 C CA . SER A 1 197 ? -11.744 -21.011 -8.315 1.00 19.87 408 SER A CA 1
ATOM 1516 C C . SER A 1 197 ? -12.553 -19.860 -7.735 1.00 20.27 408 SER A C 1
ATOM 1517 O O . SER A 1 197 ? -13.255 -19.993 -6.728 1.00 24.50 408 SER A O 1
ATOM 1520 N N . PHE A 1 198 ? -12.458 -18.714 -8.400 1.00 20.71 409 PHE A N 1
ATOM 1521 C CA . PHE A 1 198 ? -13.155 -17.518 -7.979 1.00 21.34 409 PHE A CA 1
ATOM 1522 C C . PHE A 1 198 ? -13.430 -16.710 -9.231 1.00 21.88 409 PHE A C 1
ATOM 1523 O O . PHE A 1 198 ? -12.613 -16.716 -10.151 1.00 22.81 409 PHE A O 1
ATOM 1531 N N . ILE A 1 199 ? -14.591 -16.054 -9.283 1.00 22.54 410 ILE A N 1
ATOM 1532 C CA . ILE A 1 199 ? -14.934 -15.152 -10.382 1.00 23.49 410 ILE A CA 1
ATOM 1533 C C . ILE A 1 199 ? -15.360 -13.825 -9.794 1.00 26.89 410 ILE A C 1
ATOM 1534 O O . ILE A 1 199 ? -16.123 -13.787 -8.823 1.00 28.09 410 ILE A O 1
ATOM 1539 N N . LYS A 1 200 ? -14.926 -12.754 -10.458 1.00 24.24 411 LYS A N 1
ATOM 1540 C CA . LYS A 1 200 ? -15.274 -11.376 -10.133 1.00 25.14 411 LYS A CA 1
ATOM 1541 C C . LYS A 1 200 ? -15.870 -10.799 -11.425 1.00 29.50 411 LYS A C 1
ATOM 1542 O O . LYS A 1 200 ? -15.253 -10.895 -12.486 1.00 30.14 411 LYS A O 1
ATOM 1548 N N . ILE A 1 201 ? -17.065 -10.217 -11.345 1.00 27.66 412 ILE A N 1
ATOM 1549 C CA . ILE A 1 201 ? -17.734 -9.682 -12.515 1.00 30.03 412 ILE A CA 1
ATOM 1550 C C . ILE A 1 201 ? -17.496 -8.184 -12.561 1.00 32.83 412 ILE A C 1
ATOM 1551 O O . ILE A 1 201 ? -17.549 -7.501 -11.528 1.00 37.88 412 ILE A O 1
ATOM 1556 N N . SER A 1 202 ? -17.192 -7.678 -13.755 1.00 32.48 413 SER A N 1
ATOM 1557 C CA . SER A 1 202 ? -17.117 -6.246 -14.029 1.00 41.68 413 SER A CA 1
ATOM 1558 C C . SER A 1 202 ? -18.198 -5.920 -15.050 1.00 49.50 413 SER A C 1
ATOM 1559 O O . SER A 1 202 ? -18.111 -6.347 -16.208 1.00 40.83 413 SER A O 1
ATOM 1562 N N . LYS A 1 203 ? -19.220 -5.183 -14.618 1.00 57.34 414 LYS A N 1
ATOM 1563 C CA . LYS A 1 203 ? -20.333 -4.849 -15.497 1.00 62.98 414 LYS A CA 1
ATOM 1564 C C . LYS A 1 203 ? -19.890 -3.863 -16.569 1.00 63.00 414 LYS A C 1
ATOM 1565 O O . LYS A 1 203 ? -19.088 -2.961 -16.313 1.00 65.14 414 LYS A O 1
ATOM 1571 N N . ARG A 1 204 ? -20.413 -4.042 -17.778 1.00 67.58 415 ARG A N 1
ATOM 1572 C CA . ARG A 1 204 ? -20.127 -3.132 -18.879 1.00 76.68 415 ARG A CA 1
ATOM 1573 C C . ARG A 1 204 ? -21.412 -2.719 -19.588 1.00 81.23 415 ARG A C 1
ATOM 1574 O O . ARG A 1 204 ? -22.439 -3.385 -19.466 1.00 81.52 415 ARG A O 1
#

B-factor: mean 32.65, std 13.9, range [15.91, 101.37]

Secondary structure (DSSP, 8-state):
--EEE-S-EEEEEEEEPPPEEEE-TTS-EEEEEEEEEE-SS-EEEEEE--GGGTTTS-TT-EEEEESEEEETTEEEE-TTSEEEEPPGGG-----HHHHHHHHPPPPHHHHTTPPTT-EEEEEEEEEEEEE-SSEEEEEEEETTEEEEEEEEGGGSS-S--TT-EEEEEEEEEEE-SSSEEEE--TT-EEEEE--

Radius of gyration: 17.25 Å; Cα contacts (8 Å, |Δi|>4): 477; chains: 1; bounding box: 44×32×40 Å

GO terms:
  GO:0042405 nuclear inclusion body (C, IDA)
  GO:0035457 cellular response to interferon-alpha (P, IDA)
  GO:0005730 nucleolus (C, IDA)
  GO:0005634 nucleus (C, EXP)
  GO:0005737 cytoplasm (C, EXP)
  GO:0005515 protein binding (F, IPI)
  GO:0035458 cellular response to interferon-beta (P, IDA)
  GO:0003690 double-stranded DNA binding (F, IDA)
  GO:0009617 response to bacterium (P, IEP)
  GO:0048839 inner ear development (P, IDA)
  GO:0006357 regulation of transcription by RNA polymerase II (P, IDA)
  GO:0003712 transcription coregulator activity (F, IGI)
  GO:0045669 positive regulation of osteoblast differentiation (P, IGI)